Protein AF-A0A9D2GWA4-F1 (afdb_monomer)

Mean predicted aligned error: 17.92 Å

Sequence (236 aa):
MQERINKIRAVSADTADLLQAAYNKLLEKKEHAKLGNMSDVKEYQKEDAAFTKLLRGYEESFGIDKFESISEVYEYLIDCGYKVASRTLYDHKKKGYLTGSNGKYSLAEVEDYASKYLNKETINTDDFDGLSLVDKKNLAEIELKNLRAEREQIAIDEARGRLISRDIVDREFASRIEVIKRLLQEQEESLPVLLAGKSESEIRDIIAGSYKYIMESYSRELFKTQEVQDAAGNGI

Organism: NCBI:txid2838699

Secondary structure (DSSP, 8-state):
-HHHHHHHHTT-HHHHHHHHHHHHHHHHHHHHHHHS-HHHHHHHHHHHHHHHHHHHHHHHHTT--EESSHHHHHHHHHHTTEE--HHHHHHHHHTTSS--BTTBEEHHHHHHHHHHH-EE----TT-TT-S-HHHHHHHHHHHHHHHHHHHHHHHHHHHTT-PPPHHHHHHHHHHHHHHHHHHHHHHHHHHHHHHTT--HHHHHHHHHHHHHHHHHHHHHHHHHHHHHHHHHHS--

pLDDT: mean 79.71, std 13.17, range [34.66, 96.44]

Solvent-accessible surface area (backbone atoms only — not comparable to full-atom values): 13228 Å² total; per-residue (Å²): 95,71,66,59,39,50,58,40,35,76,77,36,54,73,61,22,54,55,50,47,56,52,49,52,53,49,50,56,38,47,55,46,27,73,76,47,55,78,65,39,40,53,50,35,53,55,48,51,53,51,49,53,54,53,53,46,56,49,30,59,75,68,70,62,46,64,30,80,35,69,67,53,49,47,51,51,37,50,59,73,35,35,63,74,53,72,68,56,54,55,52,34,36,76,72,59,64,49,76,50,68,94,57,27,34,46,51,68,55,53,50,56,34,41,72,74,75,42,52,63,62,66,85,54,90,82,50,90,72,70,55,53,75,66,52,51,48,49,49,52,52,49,52,53,49,49,55,48,51,50,52,50,49,52,53,50,36,45,77,67,65,74,56,75,60,63,69,57,52,53,50,52,52,52,53,55,49,52,55,53,51,52,52,51,51,56,43,66,69,45,45,65,69,72,46,59,95,53,53,74,68,56,42,51,52,52,52,53,50,49,53,52,48,49,57,53,50,55,52,53,52,52,53,54,56,47,57,55,48,59,68,64,65,76,76,125

Structure (mmCIF, N/CA/C/O backbone):
data_AF-A0A9D2GWA4-F1
#
_entry.id   AF-A0A9D2GWA4-F1
#
loop_
_atom_site.group_PDB
_atom_site.id
_atom_site.type_symbol
_atom_site.label_atom_id
_atom_site.label_alt_id
_atom_site.label_comp_id
_atom_site.label_asym_id
_atom_site.label_entity_id
_atom_site.label_seq_id
_atom_site.pdbx_PDB_ins_code
_atom_site.Cartn_x
_atom_site.Cartn_y
_atom_site.Cartn_z
_atom_site.occupancy
_atom_site.B_iso_or_equiv
_atom_site.auth_seq_id
_atom_site.auth_comp_id
_atom_site.auth_asym_id
_atom_site.auth_atom_id
_atom_site.pdbx_PDB_model_num
ATOM 1 N N . MET A 1 1 ? 18.123 3.553 -17.357 1.00 72.38 1 MET A N 1
ATOM 2 C CA . MET A 1 1 ? 18.718 4.406 -16.306 1.00 72.38 1 MET A CA 1
ATOM 3 C C . MET A 1 1 ? 19.714 3.618 -15.469 1.00 72.38 1 MET A C 1
ATOM 5 O O . MET A 1 1 ? 20.840 4.060 -15.284 1.00 72.38 1 MET A O 1
ATOM 9 N N . GLN A 1 2 ? 19.325 2.428 -15.002 1.00 76.38 2 GLN A N 1
ATOM 10 C CA . GLN A 1 2 ? 20.168 1.551 -14.184 1.00 76.38 2 GLN A CA 1
ATOM 11 C C . GLN A 1 2 ? 21.526 1.218 -14.825 1.00 76.38 2 GLN A C 1
ATOM 13 O O . GLN A 1 2 ? 22.550 1.213 -14.150 1.00 76.38 2 GLN A O 1
ATOM 18 N N . GLU A 1 3 ? 21.553 0.983 -16.134 1.00 73.94 3 GLU A N 1
ATOM 19 C CA . GLU A 1 3 ? 22.791 0.683 -16.854 1.00 73.94 3 GLU A CA 1
ATOM 20 C C . GLU A 1 3 ? 23.765 1.868 -16.888 1.00 73.94 3 GLU A C 1
ATOM 22 O O . GLU A 1 3 ? 24.970 1.691 -16.730 1.00 73.94 3 GLU A O 1
ATOM 27 N N . ARG A 1 4 ? 23.245 3.095 -16.984 1.00 78.12 4 ARG A N 1
ATOM 28 C CA . ARG A 1 4 ? 24.045 4.326 -16.941 1.00 78.12 4 ARG A CA 1
ATOM 29 C C . ARG A 1 4 ? 24.670 4.540 -15.562 1.00 78.12 4 ARG A C 1
ATOM 31 O O . ARG A 1 4 ? 25.856 4.839 -15.455 1.00 78.12 4 ARG A O 1
ATOM 38 N N . ILE A 1 5 ? 23.905 4.279 -14.499 1.00 82.25 5 ILE A N 1
ATOM 39 C CA . ILE A 1 5 ? 24.420 4.279 -13.121 1.00 82.25 5 ILE A CA 1
ATOM 40 C C . ILE A 1 5 ? 25.514 3.215 -12.960 1.00 82.25 5 ILE A C 1
ATOM 42 O O . ILE A 1 5 ? 26.543 3.488 -12.350 1.00 82.25 5 ILE A O 1
ATOM 46 N N . ASN A 1 6 ? 25.349 2.031 -13.559 1.00 81.12 6 ASN A N 1
ATOM 47 C CA . ASN A 1 6 ? 26.371 0.983 -13.534 1.00 81.12 6 ASN A CA 1
ATOM 48 C C . ASN A 1 6 ? 27.647 1.380 -14.302 1.00 81.12 6 ASN A C 1
ATOM 50 O O . ASN A 1 6 ? 28.746 1.084 -13.834 1.00 81.12 6 ASN A O 1
ATOM 54 N N . LYS A 1 7 ? 27.526 2.085 -15.437 1.00 80.25 7 LYS A N 1
ATOM 55 C CA . LYS A 1 7 ? 28.679 2.650 -16.163 1.00 80.25 7 LYS A CA 1
ATOM 56 C C . LYS A 1 7 ? 29.431 3.669 -15.299 1.00 80.25 7 LYS A C 1
ATOM 58 O O . LYS A 1 7 ? 30.654 3.616 -15.231 1.00 80.25 7 LYS A O 1
ATOM 63 N N . ILE A 1 8 ? 28.715 4.527 -14.568 1.00 82.69 8 ILE A N 1
ATOM 64 C CA . ILE A 1 8 ? 29.330 5.448 -13.598 1.00 82.69 8 ILE A CA 1
ATOM 65 C C . ILE A 1 8 ? 29.956 4.675 -12.434 1.00 82.69 8 ILE A C 1
ATOM 67 O O . ILE A 1 8 ? 31.062 5.009 -12.028 1.00 82.69 8 ILE A O 1
ATOM 71 N N . ARG A 1 9 ? 29.325 3.599 -11.946 1.00 86.56 9 ARG A N 1
ATOM 72 C CA . ARG A 1 9 ? 29.861 2.754 -10.863 1.00 86.56 9 ARG A CA 1
ATOM 73 C C . ARG A 1 9 ? 31.210 2.135 -11.217 1.00 86.56 9 ARG A C 1
ATOM 75 O O . ARG A 1 9 ? 32.046 1.979 -10.333 1.00 86.56 9 ARG A O 1
ATOM 82 N N . ALA A 1 10 ? 31.434 1.818 -12.492 1.00 84.31 10 ALA A N 1
ATOM 83 C CA . ALA A 1 10 ? 32.718 1.318 -12.980 1.00 84.31 10 ALA A CA 1
ATOM 84 C C . ALA A 1 10 ? 33.855 2.357 -12.889 1.00 84.31 10 ALA A C 1
ATOM 86 O O . ALA A 1 10 ? 35.023 1.974 -12.916 1.00 84.31 10 ALA A O 1
ATOM 87 N N . VAL A 1 11 ? 33.525 3.648 -12.766 1.00 85.38 11 VAL A N 1
ATOM 88 C CA . VAL A 1 11 ? 34.486 4.761 -12.668 1.00 85.38 11 VAL A CA 1
ATOM 89 C C . VAL A 1 11 ? 34.524 5.367 -11.257 1.00 85.38 11 VAL A C 1
ATOM 91 O O . VAL A 1 11 ? 35.594 5.708 -10.763 1.00 85.38 11 VAL A O 1
ATOM 94 N N . SER A 1 12 ? 33.373 5.480 -10.589 1.00 88.50 12 SER A N 1
ATOM 95 C CA . SER A 1 12 ? 33.209 6.028 -9.240 1.00 88.50 12 SER A CA 1
ATOM 96 C C . SER A 1 12 ? 32.036 5.355 -8.518 1.00 88.50 12 SER A C 1
ATOM 98 O O . SER A 1 12 ? 30.865 5.615 -8.815 1.00 88.50 12 SER A O 1
ATOM 100 N N . ALA A 1 13 ? 32.350 4.501 -7.539 1.00 87.31 13 ALA A N 1
ATOM 101 C CA . ALA A 1 13 ? 31.348 3.811 -6.726 1.00 87.31 13 ALA A CA 1
ATOM 102 C C . ALA A 1 13 ? 30.516 4.793 -5.884 1.00 87.31 13 ALA A C 1
ATOM 104 O O . ALA A 1 13 ? 29.288 4.738 -5.922 1.00 87.31 13 ALA A O 1
ATOM 105 N N . ASP A 1 14 ? 31.175 5.752 -5.228 1.00 87.81 14 ASP A N 1
ATOM 106 C CA . ASP A 1 14 ? 30.525 6.738 -4.356 1.00 87.81 14 ASP A CA 1
ATOM 107 C C . ASP A 1 14 ? 29.501 7.590 -5.121 1.00 87.81 14 ASP A C 1
ATOM 109 O O . ASP A 1 14 ? 28.393 7.849 -4.649 1.00 87.81 14 ASP A O 1
ATOM 113 N N . THR A 1 15 ? 29.842 8.005 -6.346 1.00 87.88 15 THR A N 1
ATOM 114 C CA . THR A 1 15 ? 28.923 8.774 -7.194 1.00 87.88 15 THR A CA 1
ATOM 115 C C . THR A 1 15 ? 27.753 7.919 -7.670 1.00 87.88 15 THR A C 1
ATOM 117 O O . THR A 1 15 ? 26.615 8.387 -7.688 1.00 87.88 15 THR A O 1
ATOM 120 N N . ALA A 1 16 ? 28.003 6.662 -8.030 1.00 85.50 16 ALA A N 1
ATOM 121 C CA . ALA A 1 16 ? 26.947 5.758 -8.460 1.00 85.50 16 ALA A CA 1
ATOM 122 C C . ALA A 1 16 ? 25.955 5.430 -7.341 1.00 85.50 16 ALA A C 1
ATOM 124 O O . ALA A 1 16 ? 24.761 5.332 -7.610 1.00 85.50 16 ALA A O 1
ATOM 125 N N . ASP A 1 17 ? 26.409 5.317 -6.095 1.00 88.44 17 ASP A N 1
ATOM 126 C CA . ASP A 1 17 ? 25.527 5.051 -4.957 1.00 88.44 17 ASP A CA 1
ATOM 127 C C . ASP A 1 17 ? 24.610 6.246 -4.653 1.00 88.44 17 ASP A C 1
ATOM 129 O O . ASP A 1 17 ? 23.414 6.064 -4.402 1.00 88.44 17 ASP A O 1
ATOM 133 N N . LEU A 1 18 ? 25.118 7.477 -4.791 1.00 88.75 18 LEU A N 1
ATOM 134 C CA . LEU A 1 18 ? 24.297 8.693 -4.721 1.00 88.75 18 LEU A CA 1
ATOM 135 C C . LEU A 1 18 ? 23.249 8.744 -5.844 1.00 88.75 18 LEU A C 1
ATOM 137 O O . LEU A 1 18 ? 22.082 9.061 -5.595 1.00 88.75 18 LEU A O 1
ATOM 141 N N . LEU A 1 19 ? 23.642 8.397 -7.072 1.00 88.50 19 LEU A N 1
ATOM 142 C CA . LEU A 1 19 ? 22.728 8.332 -8.214 1.00 88.50 19 LEU A CA 1
ATOM 143 C C . LEU A 1 19 ? 21.688 7.224 -8.056 1.00 88.50 19 LEU A C 1
ATOM 145 O O . LEU A 1 19 ? 20.529 7.431 -8.408 1.00 88.50 19 LEU A O 1
ATOM 149 N N . GLN A 1 20 ? 22.067 6.081 -7.485 1.00 88.94 20 GLN A N 1
ATOM 150 C CA . GLN A 1 20 ? 21.151 4.982 -7.205 1.00 88.94 20 GLN A CA 1
ATOM 151 C C . GLN A 1 20 ? 20.089 5.392 -6.183 1.00 88.94 20 GLN A C 1
ATOM 153 O O . GLN A 1 20 ? 18.907 5.123 -6.386 1.00 88.94 20 GLN A O 1
ATOM 158 N N . ALA A 1 21 ? 20.486 6.079 -5.109 1.00 88.25 21 ALA A N 1
ATOM 159 C CA . ALA A 1 21 ? 19.549 6.581 -4.109 1.00 88.25 21 ALA A CA 1
ATOM 160 C C . ALA A 1 21 ? 18.564 7.602 -4.707 1.00 88.25 21 ALA A C 1
ATOM 162 O O . ALA A 1 21 ? 17.363 7.546 -4.435 1.00 88.25 21 ALA A O 1
ATOM 163 N N . ALA A 1 22 ? 19.054 8.508 -5.559 1.00 87.69 22 ALA A N 1
ATOM 164 C CA . ALA A 1 22 ? 18.213 9.470 -6.267 1.00 87.69 22 ALA A CA 1
ATOM 165 C C . ALA A 1 22 ? 17.274 8.793 -7.285 1.00 87.69 22 ALA A C 1
ATOM 167 O O . ALA A 1 22 ? 16.104 9.162 -7.373 1.00 87.69 22 ALA A O 1
ATOM 168 N N . TYR A 1 23 ? 17.743 7.763 -7.992 1.00 88.75 23 TYR A N 1
ATOM 169 C CA . TYR A 1 23 ? 16.928 6.982 -8.922 1.00 88.75 23 TYR A CA 1
ATOM 170 C C . TYR A 1 23 ? 15.821 6.192 -8.213 1.00 88.75 23 TYR A C 1
ATOM 172 O O . TYR A 1 23 ? 14.685 6.170 -8.680 1.00 88.75 23 TYR A O 1
ATOM 180 N N . ASN A 1 24 ? 16.108 5.600 -7.051 1.00 88.50 24 ASN A N 1
ATOM 181 C CA . ASN A 1 24 ? 15.097 4.894 -6.262 1.00 88.50 24 ASN A CA 1
ATOM 182 C C . ASN A 1 24 ? 13.979 5.847 -5.798 1.00 88.50 24 ASN A C 1
ATOM 184 O O . ASN A 1 24 ? 12.803 5.524 -5.944 1.00 88.50 24 ASN A O 1
ATOM 188 N N . LYS A 1 25 ? 14.329 7.060 -5.342 1.00 87.94 25 LYS A N 1
ATOM 189 C CA . LYS A 1 25 ? 13.344 8.114 -5.027 1.00 87.94 25 LYS A CA 1
ATOM 190 C C . LYS A 1 25 ? 12.500 8.518 -6.234 1.00 87.94 25 LYS A C 1
ATOM 192 O O . LYS A 1 25 ? 11.303 8.764 -6.104 1.00 87.94 25 LYS A O 1
ATOM 197 N N . LEU A 1 26 ? 13.118 8.590 -7.410 1.00 86.38 26 LEU A N 1
ATOM 198 C CA . LEU A 1 26 ? 12.408 8.882 -8.649 1.00 86.38 26 LEU A CA 1
ATOM 199 C C . LEU A 1 26 ? 11.387 7.781 -8.987 1.00 86.38 26 LEU A C 1
ATOM 201 O O . LEU A 1 26 ? 10.274 8.086 -9.411 1.00 86.38 26 LEU A O 1
ATOM 205 N N . LEU A 1 27 ? 11.744 6.509 -8.778 1.00 82.75 27 LEU A N 1
ATOM 206 C CA . LEU A 1 27 ? 10.838 5.376 -8.982 1.00 82.75 27 LEU A CA 1
ATOM 207 C C . LEU A 1 27 ? 9.642 5.420 -8.028 1.00 82.75 27 LEU A C 1
ATOM 209 O O . LEU A 1 27 ? 8.516 5.243 -8.480 1.00 82.75 27 LEU A O 1
ATOM 213 N N . GLU A 1 28 ? 9.858 5.724 -6.747 1.00 83.75 28 GLU A N 1
ATOM 214 C CA . GLU A 1 28 ? 8.765 5.909 -5.781 1.00 83.75 28 GLU A CA 1
ATOM 215 C C . GLU A 1 28 ? 7.788 6.992 -6.256 1.00 83.75 28 GLU A C 1
ATOM 217 O O . GLU A 1 28 ? 6.576 6.782 -6.298 1.00 83.75 28 GLU A O 1
ATOM 222 N N . LYS A 1 29 ? 8.309 8.134 -6.715 1.00 82.75 29 LYS A N 1
ATOM 223 C CA . LYS A 1 29 ? 7.479 9.215 -7.258 1.00 82.75 29 LYS A CA 1
ATOM 224 C C . LYS A 1 29 ? 6.791 8.863 -8.568 1.00 82.75 29 LYS A C 1
ATOM 226 O O . LYS A 1 29 ? 5.675 9.318 -8.795 1.00 82.75 29 LYS A O 1
ATOM 231 N N . LYS A 1 30 ? 7.407 8.030 -9.409 1.00 80.56 30 LYS A N 1
ATOM 232 C CA . LYS A 1 30 ? 6.763 7.486 -10.610 1.00 80.56 30 LYS A CA 1
ATOM 233 C C . LYS A 1 30 ? 5.553 6.628 -10.244 1.00 80.56 30 LYS A C 1
ATOM 235 O O . LYS A 1 30 ? 4.517 6.746 -10.889 1.00 80.56 30 LYS A O 1
ATOM 240 N N . GLU A 1 31 ? 5.669 5.788 -9.217 1.00 77.50 31 GLU A N 1
ATOM 241 C CA . GLU A 1 31 ? 4.548 4.978 -8.726 1.00 77.50 31 GLU A CA 1
ATOM 242 C C . GLU A 1 31 ? 3.443 5.852 -8.120 1.00 77.50 31 GLU A C 1
ATOM 244 O O . GLU A 1 31 ? 2.267 5.654 -8.426 1.00 77.50 31 GLU A O 1
ATOM 249 N N . HIS A 1 32 ? 3.803 6.893 -7.365 1.00 74.38 32 HIS A N 1
ATOM 250 C CA . HIS A 1 32 ? 2.830 7.880 -6.893 1.00 74.38 32 HIS A CA 1
ATOM 251 C C . HIS A 1 32 ? 2.143 8.622 -8.042 1.00 74.38 32 HIS A C 1
ATOM 253 O O . HIS A 1 32 ? 0.929 8.772 -8.015 1.00 74.38 32 HIS A O 1
ATOM 259 N N . ALA A 1 33 ? 2.872 9.021 -9.083 1.00 74.81 33 ALA A N 1
ATOM 260 C CA . ALA A 1 33 ? 2.304 9.697 -10.247 1.00 74.81 33 ALA A CA 1
ATOM 261 C C . ALA A 1 33 ? 1.344 8.811 -11.062 1.00 74.81 33 ALA A C 1
ATOM 263 O O . ALA A 1 33 ? 0.431 9.338 -11.690 1.00 74.81 33 ALA A O 1
ATOM 264 N N . LYS A 1 34 ? 1.513 7.480 -11.048 1.00 71.06 34 LYS A N 1
ATOM 265 C CA . LYS A 1 34 ? 0.578 6.539 -11.699 1.00 71.06 34 LYS A CA 1
ATOM 266 C C . LYS A 1 34 ? -0.769 6.441 -10.984 1.00 71.06 34 LYS A C 1
ATOM 268 O O . LYS A 1 34 ? -1.781 6.197 -11.632 1.00 71.06 34 LYS A O 1
ATOM 273 N N . LEU A 1 35 ? -0.766 6.573 -9.659 1.00 69.81 35 LEU A N 1
ATOM 274 C CA . LEU A 1 35 ? -1.957 6.473 -8.806 1.00 69.81 35 LEU A CA 1
ATOM 275 C C . LEU A 1 35 ? -2.533 7.849 -8.431 1.00 69.81 35 LEU A C 1
ATOM 277 O O . LEU A 1 35 ? -3.642 7.941 -7.907 1.00 69.81 35 LEU A O 1
ATOM 281 N N . GLY A 1 36 ? -1.745 8.898 -8.648 1.00 62.84 36 GLY A N 1
ATOM 282 C CA . GLY A 1 36 ? -1.978 10.256 -8.189 1.00 62.84 36 GLY A CA 1
ATOM 283 C C . GLY A 1 36 ? -2.718 11.132 -9.190 1.00 62.84 36 GLY A C 1
ATOM 284 O O . GLY A 1 36 ? -3.173 10.707 -10.252 1.00 62.84 36 GLY A O 1
ATOM 285 N N . ASN A 1 37 ? -2.858 12.401 -8.823 1.00 67.31 37 ASN A N 1
ATOM 286 C CA . ASN A 1 37 ? -3.534 13.399 -9.640 1.00 67.31 37 ASN A CA 1
ATOM 287 C C . ASN A 1 37 ? -2.545 14.112 -10.587 1.00 67.31 37 ASN A C 1
ATOM 289 O O . ASN A 1 37 ? -1.334 13.895 -10.571 1.00 67.31 37 ASN A O 1
ATOM 293 N N . MET A 1 38 ? -3.057 15.017 -11.423 1.00 57.66 38 MET A N 1
ATOM 294 C CA . MET A 1 38 ? -2.256 15.735 -12.425 1.00 57.66 38 MET A CA 1
ATOM 295 C C . MET A 1 38 ? -1.087 16.556 -11.833 1.00 57.66 38 MET A C 1
ATOM 297 O O . MET A 1 38 ? -0.145 16.881 -12.557 1.00 57.66 38 MET A O 1
AT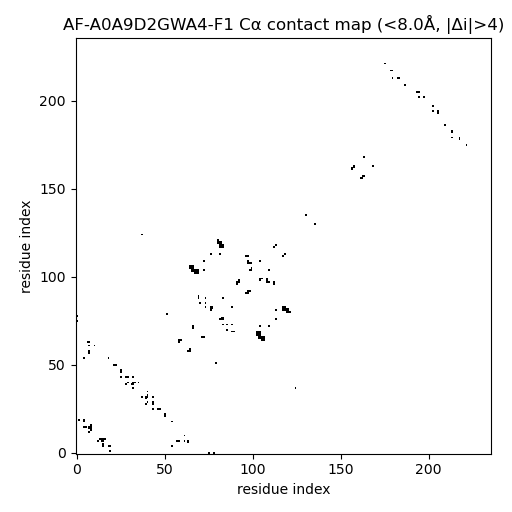OM 301 N N . SER A 1 39 ? -1.126 16.906 -10.541 1.00 71.75 39 SER A N 1
ATOM 302 C CA . SER A 1 39 ? -0.011 17.573 -9.858 1.00 71.75 39 SER A CA 1
ATOM 303 C C . SER A 1 39 ? 1.170 16.622 -9.659 1.00 71.75 39 SER A C 1
ATOM 305 O O . SER A 1 39 ? 2.305 17.000 -9.946 1.00 71.75 39 SER A O 1
ATOM 307 N N . ASP A 1 40 ? 0.894 15.379 -9.263 1.00 74.75 40 ASP A N 1
ATOM 308 C CA . ASP A 1 40 ? 1.905 14.351 -8.988 1.00 74.75 40 ASP A CA 1
ATOM 309 C C . ASP A 1 40 ? 2.666 13.965 -10.268 1.00 74.75 40 ASP A C 1
ATOM 311 O O . ASP A 1 40 ? 3.887 13.807 -10.266 1.00 74.75 40 ASP A O 1
ATOM 315 N N . VAL A 1 41 ? 1.962 13.926 -11.406 1.00 71.50 41 VAL A N 1
ATOM 316 C CA . VAL A 1 41 ? 2.565 13.694 -12.731 1.00 71.50 41 VAL A CA 1
ATOM 317 C C . VAL A 1 41 ? 3.530 14.816 -13.119 1.00 71.50 41 VAL A C 1
ATOM 319 O O . VAL A 1 41 ? 4.641 14.547 -13.581 1.00 71.50 41 VAL A O 1
ATOM 322 N N . LYS A 1 42 ? 3.137 16.081 -12.926 1.00 72.94 42 LYS A N 1
ATOM 323 C CA . LYS A 1 42 ? 3.997 17.236 -13.240 1.00 72.94 42 LYS A CA 1
ATOM 324 C C . LYS A 1 42 ? 5.223 17.291 -12.335 1.00 72.94 42 LYS A C 1
ATOM 326 O O . LYS A 1 42 ? 6.304 17.664 -12.794 1.00 72.94 42 LYS A O 1
ATOM 331 N N . GLU A 1 43 ? 5.064 16.925 -11.067 1.00 79.12 43 GLU A N 1
ATOM 332 C CA . GLU A 1 43 ? 6.173 16.846 -10.122 1.00 79.12 43 GLU A CA 1
ATOM 333 C C . GLU A 1 43 ? 7.166 15.749 -10.523 1.00 79.12 43 GLU A C 1
ATOM 335 O O . GLU A 1 43 ? 8.360 16.031 -10.640 1.00 79.12 43 GLU A O 1
ATOM 340 N N . TYR A 1 44 ? 6.676 14.548 -10.850 1.00 81.50 44 TYR A N 1
ATOM 341 C CA . TYR A 1 44 ? 7.509 13.460 -11.365 1.00 81.50 44 TYR A CA 1
ATOM 342 C C . TYR A 1 44 ? 8.280 13.871 -12.628 1.00 81.50 44 TYR A C 1
ATOM 344 O O . TYR A 1 44 ? 9.496 13.710 -12.679 1.00 81.50 44 TYR A O 1
ATOM 352 N N . GLN A 1 45 ? 7.615 14.469 -13.622 1.00 76.38 45 GLN A N 1
ATOM 353 C CA . GLN A 1 45 ? 8.271 14.914 -14.860 1.00 76.38 45 GLN A CA 1
ATOM 354 C C . GLN A 1 45 ? 9.382 15.942 -14.608 1.00 76.38 45 GLN A C 1
ATOM 356 O O . GLN A 1 45 ? 10.436 15.905 -15.248 1.00 76.38 45 GLN A O 1
ATOM 361 N N . LYS A 1 46 ? 9.157 16.875 -13.675 1.00 79.50 46 LYS A N 1
ATOM 362 C CA . LYS A 1 46 ? 10.152 17.885 -13.304 1.00 79.50 46 LYS A CA 1
ATOM 363 C C . LYS A 1 46 ? 11.382 17.243 -12.667 1.00 79.50 46 LYS A C 1
ATOM 365 O O . LYS A 1 46 ? 12.507 17.648 -12.961 1.00 79.50 46 LYS A O 1
ATOM 370 N N . GLU A 1 47 ? 11.172 16.261 -11.800 1.00 82.38 47 GLU A N 1
ATOM 371 C CA . GLU A 1 47 ? 12.262 15.553 -11.134 1.00 82.38 47 GLU A CA 1
ATOM 372 C C . GLU A 1 47 ? 12.992 14.576 -12.049 1.00 82.38 47 GLU A C 1
ATOM 374 O O . GLU A 1 47 ? 14.214 14.492 -11.969 1.00 82.38 47 GLU A O 1
ATOM 379 N N . ASP A 1 48 ? 12.294 13.929 -12.978 1.00 81.81 48 ASP A N 1
ATOM 380 C CA . ASP A 1 48 ? 12.894 13.077 -14.008 1.00 81.81 48 ASP A CA 1
ATOM 381 C C . ASP A 1 48 ? 13.828 13.881 -14.918 1.00 81.81 48 ASP A C 1
ATOM 383 O O . ASP A 1 48 ? 14.981 13.502 -15.150 1.00 81.81 48 ASP A O 1
ATOM 387 N N . ALA A 1 49 ? 13.390 15.073 -15.333 1.00 74.62 49 ALA A N 1
ATOM 388 C CA . ALA A 1 49 ? 14.229 16.000 -16.081 1.00 74.62 49 ALA A CA 1
ATOM 389 C C . ALA A 1 49 ? 15.451 16.468 -15.267 1.00 74.62 49 ALA A C 1
ATOM 391 O O . ALA A 1 49 ? 16.561 16.554 -15.802 1.00 74.62 49 ALA A O 1
ATOM 392 N N . ALA A 1 50 ? 15.270 16.759 -13.974 1.00 79.44 50 ALA A N 1
ATOM 393 C CA . ALA A 1 50 ? 16.357 17.182 -13.093 1.00 79.44 50 ALA A CA 1
ATOM 394 C C . ALA A 1 50 ? 17.380 16.060 -12.855 1.00 79.44 50 ALA A C 1
ATOM 396 O O . ALA A 1 50 ? 18.585 16.303 -12.946 1.00 79.44 50 ALA A O 1
ATOM 397 N N . PHE A 1 51 ? 16.912 14.835 -12.611 1.00 84.94 51 PHE A N 1
ATOM 398 C CA . PHE A 1 51 ? 17.755 13.660 -12.422 1.00 84.94 51 PHE A CA 1
ATOM 399 C C . PHE A 1 51 ? 18.521 13.316 -13.701 1.00 84.94 51 PHE A C 1
ATOM 401 O O . PHE A 1 51 ? 19.733 13.124 -13.655 1.00 84.94 51 PHE A O 1
ATOM 408 N N . THR A 1 52 ? 17.855 13.354 -14.857 1.00 79.81 52 THR A N 1
ATOM 409 C CA . THR A 1 52 ? 18.499 13.152 -16.163 1.00 79.81 52 THR A CA 1
ATOM 410 C C . THR A 1 52 ? 19.614 14.172 -16.405 1.00 79.81 52 THR A C 1
ATOM 412 O O . THR A 1 52 ? 20.704 13.807 -16.842 1.00 79.81 52 THR A O 1
ATOM 415 N N . LYS A 1 53 ? 19.383 15.450 -16.069 1.00 80.06 53 LYS A N 1
ATOM 416 C CA . LYS A 1 53 ? 20.399 16.507 -16.187 1.00 80.06 53 LYS A CA 1
ATOM 417 C C . LYS A 1 53 ? 21.585 16.287 -15.243 1.00 80.06 53 LYS A C 1
ATOM 419 O O . LYS A 1 53 ? 22.724 16.546 -15.625 1.00 80.06 53 LYS A O 1
ATOM 424 N N . LEU A 1 54 ? 21.320 15.844 -14.017 1.00 83.88 54 LEU A N 1
ATOM 425 C CA . LEU A 1 54 ? 22.351 15.564 -13.021 1.00 83.88 54 LEU A CA 1
ATOM 426 C C . LEU A 1 54 ? 23.211 14.364 -13.436 1.00 83.88 54 LEU A C 1
ATOM 428 O O . LEU A 1 54 ? 24.435 14.450 -13.409 1.00 83.88 54 LEU A O 1
ATOM 432 N N . LEU A 1 55 ? 22.576 13.285 -13.889 1.00 82.44 55 LEU A N 1
ATOM 433 C CA . LEU A 1 55 ? 23.259 12.089 -14.368 1.00 82.44 55 LEU A CA 1
ATOM 434 C C . LEU A 1 55 ? 24.133 12.401 -15.595 1.00 82.44 55 LEU A C 1
ATOM 436 O O . LEU A 1 55 ? 25.285 11.976 -15.642 1.00 82.44 55 LEU A O 1
ATOM 440 N N . ARG A 1 56 ? 23.644 13.255 -16.504 1.00 77.00 56 ARG A N 1
ATOM 441 C CA . ARG A 1 56 ? 24.421 13.768 -17.642 1.00 77.00 56 ARG A CA 1
ATOM 442 C C . ARG A 1 56 ? 25.691 14.503 -17.209 1.00 77.00 56 ARG A C 1
ATOM 444 O O . ARG A 1 56 ? 26.751 14.259 -17.769 1.00 77.00 56 ARG A O 1
ATOM 451 N N . GLY A 1 57 ? 25.604 15.378 -16.204 1.00 79.62 57 GLY A N 1
ATOM 452 C CA . GLY A 1 57 ? 26.776 16.109 -15.709 1.00 79.62 57 GLY A CA 1
ATOM 453 C C . GLY A 1 57 ? 27.887 15.176 -15.215 1.00 79.62 57 GLY A C 1
ATOM 454 O O . GLY A 1 57 ? 29.067 15.452 -15.423 1.00 79.62 57 GLY A O 1
ATOM 455 N N . TYR A 1 58 ? 27.514 14.040 -14.621 1.00 82.25 58 TYR A N 1
ATOM 456 C CA . TYR A 1 58 ? 28.477 13.020 -14.221 1.00 82.25 58 TYR A CA 1
ATOM 457 C C . TYR A 1 58 ? 29.036 12.242 -15.413 1.00 82.25 58 TYR A C 1
ATOM 459 O O . TYR A 1 58 ? 30.251 12.083 -15.498 1.00 82.25 58 TYR A O 1
ATOM 467 N N . GLU A 1 59 ? 28.197 11.809 -16.355 1.00 78.75 59 GLU A N 1
ATOM 468 C CA . GLU A 1 59 ? 28.653 11.122 -17.573 1.00 78.75 59 GLU A CA 1
ATOM 469 C C . GLU A 1 59 ? 29.647 11.972 -18.377 1.00 78.75 59 GLU A C 1
ATOM 471 O O . GLU A 1 59 ? 30.693 11.464 -18.777 1.00 78.75 59 GLU A O 1
ATOM 476 N N . GLU A 1 60 ? 29.375 13.271 -18.533 1.00 78.19 60 GLU A N 1
ATOM 477 C CA . GLU A 1 60 ? 30.290 14.235 -19.157 1.00 78.19 60 GLU A CA 1
ATOM 478 C C . GLU A 1 60 ? 31.608 14.344 -18.373 1.00 78.19 60 GLU A C 1
ATOM 480 O O . GLU A 1 60 ? 32.687 14.276 -18.960 1.00 78.19 60 GLU A O 1
ATOM 485 N N . SER A 1 61 ? 31.542 14.453 -17.039 1.00 80.44 61 SER A N 1
ATOM 486 C CA . SER A 1 61 ? 32.740 14.572 -16.192 1.00 80.44 61 SER A CA 1
ATOM 487 C C . SER A 1 61 ? 33.639 13.330 -16.216 1.00 80.44 61 SER A C 1
ATOM 489 O O . SER A 1 61 ? 34.854 13.447 -16.060 1.00 80.44 61 SER A O 1
ATOM 491 N N . PHE A 1 62 ? 33.051 12.151 -16.440 1.00 79.62 62 PHE A N 1
ATOM 492 C CA . PHE A 1 62 ? 33.754 10.870 -16.489 1.00 79.62 62 PHE A CA 1
ATOM 493 C C . PHE A 1 62 ? 34.072 10.401 -17.920 1.00 79.62 62 PHE A C 1
ATOM 495 O O . PHE A 1 62 ? 34.661 9.334 -18.084 1.00 79.62 62 PHE A O 1
ATOM 502 N N . GLY A 1 63 ? 33.708 11.169 -18.955 1.00 71.25 63 GLY A N 1
ATOM 503 C CA . GLY A 1 63 ? 33.943 10.801 -20.358 1.00 71.25 63 GLY A CA 1
ATOM 504 C C . GLY A 1 63 ? 33.156 9.566 -20.815 1.00 71.25 63 GLY A C 1
ATOM 505 O O . GLY A 1 63 ? 33.616 8.821 -21.679 1.00 71.25 63 GLY A O 1
ATOM 506 N N . ILE A 1 64 ? 31.984 9.334 -20.218 1.00 71.25 64 ILE A N 1
ATOM 507 C CA . ILE A 1 64 ? 31.046 8.244 -20.538 1.00 71.25 64 ILE A CA 1
ATOM 508 C C . ILE A 1 64 ? 29.976 8.773 -21.517 1.00 71.25 64 ILE A C 1
ATOM 510 O O . ILE A 1 64 ? 28.792 8.476 -21.409 1.00 71.25 64 ILE A O 1
ATOM 514 N N . ASP A 1 65 ? 30.383 9.613 -22.467 1.00 70.38 65 ASP A N 1
ATOM 515 C CA . ASP A 1 65 ? 29.511 10.327 -23.409 1.00 70.38 65 ASP A CA 1
ATOM 516 C C . ASP A 1 65 ? 29.374 9.608 -24.764 1.00 70.38 65 ASP A C 1
ATOM 518 O O . ASP A 1 65 ? 28.921 10.194 -25.752 1.00 70.38 65 ASP A O 1
ATOM 522 N N . LYS A 1 66 ? 29.789 8.337 -24.830 1.00 81.38 66 LYS A N 1
ATOM 523 C CA . LYS A 1 66 ? 29.814 7.537 -26.057 1.00 81.38 66 LYS A CA 1
ATOM 524 C C . LYS A 1 66 ? 29.051 6.233 -25.897 1.00 81.38 66 LYS A C 1
ATOM 526 O O . LYS A 1 66 ? 29.202 5.514 -24.912 1.00 81.38 66 LYS A O 1
ATOM 531 N N . PHE A 1 67 ? 28.286 5.916 -26.929 1.00 84.75 67 PHE A N 1
ATOM 532 C CA . PHE A 1 67 ? 27.592 4.654 -27.114 1.00 84.75 67 PHE A CA 1
ATOM 533 C C . PHE A 1 67 ? 28.390 3.784 -28.078 1.00 84.75 67 PHE A C 1
ATOM 535 O O . PHE A 1 67 ? 28.746 4.232 -29.171 1.00 84.75 67 PHE A O 1
ATOM 542 N N . GLU A 1 68 ? 28.650 2.536 -27.699 1.00 84.12 68 GLU A N 1
ATOM 543 C CA . GLU A 1 68 ? 29.440 1.599 -28.514 1.00 84.12 68 GLU A CA 1
ATOM 544 C C . GLU A 1 68 ? 28.588 0.873 -29.567 1.00 84.12 68 GLU A C 1
ATOM 546 O O . GLU A 1 68 ? 29.114 0.242 -30.486 1.00 84.12 68 GLU A O 1
ATOM 551 N N . SER A 1 69 ? 27.258 0.959 -29.462 1.00 87.06 69 SER A N 1
ATOM 552 C CA . SER A 1 69 ? 26.341 0.290 -30.381 1.00 87.06 69 SER A CA 1
ATOM 553 C C . SER A 1 69 ? 25.011 1.027 -30.546 1.00 87.06 69 SER A C 1
ATOM 555 O O . SER A 1 69 ? 24.625 1.861 -29.734 1.00 87.06 69 SER A O 1
ATOM 557 N N . ILE A 1 70 ? 24.269 0.679 -31.605 1.00 86.25 70 ILE A N 1
ATOM 558 C CA . ILE A 1 70 ? 22.888 1.157 -31.820 1.00 86.25 70 ILE A CA 1
ATOM 559 C C . ILE A 1 70 ? 21.958 0.668 -30.710 1.00 86.25 70 ILE A C 1
ATOM 561 O O . ILE A 1 70 ? 20.996 1.354 -30.386 1.00 86.25 70 ILE A O 1
ATOM 565 N N . SER A 1 71 ? 22.227 -0.512 -30.149 1.00 86.00 71 SER A N 1
ATOM 566 C CA . SER A 1 71 ? 21.437 -1.064 -29.050 1.00 86.00 71 SER A CA 1
ATOM 567 C C . SER A 1 71 ? 21.542 -0.183 -27.808 1.00 86.00 71 SER A C 1
ATOM 569 O O . SER A 1 71 ? 20.518 0.163 -27.235 1.00 86.00 71 SER A O 1
ATOM 571 N N . GLU A 1 72 ? 22.747 0.292 -27.482 1.00 83.00 72 GLU A N 1
ATOM 572 C CA . GLU A 1 72 ? 22.941 1.239 -26.375 1.00 83.00 72 GLU A CA 1
ATOM 573 C C . GLU A 1 72 ? 22.260 2.587 -26.647 1.00 83.00 72 GLU A C 1
ATOM 575 O O . GLU A 1 72 ? 21.687 3.195 -25.746 1.00 83.00 72 GLU A O 1
ATOM 580 N N . VAL A 1 73 ? 22.273 3.049 -27.904 1.00 86.19 73 VAL A N 1
ATOM 581 C CA . VAL A 1 73 ? 21.521 4.248 -28.307 1.00 86.19 73 VAL A CA 1
ATOM 582 C C . VAL A 1 73 ? 20.018 4.033 -28.127 1.00 86.19 73 VAL A C 1
ATOM 584 O O . VAL A 1 73 ? 19.320 4.924 -27.653 1.00 86.19 73 VAL A O 1
ATOM 587 N N . TYR A 1 74 ? 19.503 2.860 -28.496 1.00 87.94 74 TYR A N 1
ATOM 588 C CA . TYR A 1 74 ? 18.097 2.516 -28.316 1.00 87.94 74 TYR A CA 1
ATOM 589 C C . TYR A 1 74 ? 17.702 2.544 -26.838 1.00 87.94 74 TYR A C 1
ATOM 591 O O . TYR A 1 74 ? 16.720 3.194 -26.490 1.00 87.94 74 TYR A O 1
ATOM 599 N N . GLU A 1 75 ? 18.483 1.899 -25.976 1.00 81.69 75 GLU A N 1
ATOM 600 C CA . GLU A 1 75 ? 18.240 1.873 -24.532 1.00 81.69 75 GLU A CA 1
ATOM 601 C C . GLU A 1 75 ? 18.276 3.278 -23.933 1.00 81.69 75 GLU A C 1
ATOM 603 O O . GLU A 1 75 ? 17.351 3.653 -23.214 1.00 81.69 75 GLU A O 1
ATOM 608 N N . TYR A 1 76 ? 19.260 4.098 -24.318 1.00 82.62 76 TYR A N 1
ATOM 609 C CA . TYR A 1 76 ? 19.322 5.502 -23.916 1.00 82.62 76 TYR A CA 1
ATOM 610 C C . TYR A 1 76 ? 18.069 6.287 -24.332 1.00 82.62 76 TYR A C 1
ATOM 612 O O . TYR A 1 76 ? 17.509 7.033 -23.531 1.00 82.62 76 TYR A O 1
ATOM 620 N N . LEU A 1 77 ? 17.600 6.117 -25.571 1.00 85.12 77 LEU A N 1
ATOM 621 C CA . LEU A 1 77 ? 16.429 6.837 -26.069 1.00 85.12 77 LEU A CA 1
ATOM 622 C C . LEU A 1 77 ? 15.157 6.431 -25.321 1.00 85.12 77 LEU A C 1
ATOM 624 O O . LEU A 1 77 ? 14.395 7.310 -24.924 1.00 85.12 77 LEU A O 1
ATOM 628 N N . ILE A 1 78 ? 14.953 5.134 -25.078 1.00 81.94 78 ILE A N 1
ATOM 629 C CA . ILE A 1 78 ? 13.823 4.639 -24.279 1.00 81.94 78 ILE A CA 1
ATOM 630 C C . ILE A 1 78 ? 13.909 5.152 -22.837 1.00 81.94 78 ILE A C 1
ATOM 632 O O . ILE A 1 78 ? 12.916 5.634 -22.298 1.00 81.94 78 ILE A O 1
ATOM 636 N N . ASP A 1 79 ? 15.096 5.113 -22.230 1.00 72.50 79 ASP A N 1
ATOM 637 C CA . ASP A 1 79 ? 15.339 5.614 -20.875 1.00 72.50 79 ASP A CA 1
ATOM 638 C C . ASP A 1 79 ? 15.044 7.108 -20.733 1.00 72.50 79 ASP A C 1
ATOM 640 O O . ASP A 1 79 ? 14.535 7.551 -19.707 1.00 72.50 79 ASP A O 1
ATOM 644 N N . CYS A 1 80 ? 15.361 7.889 -21.764 1.00 70.69 80 CYS A N 1
ATOM 645 C CA . CYS A 1 80 ? 15.046 9.309 -21.832 1.00 70.69 80 CYS A CA 1
ATOM 646 C C . CYS A 1 80 ? 13.587 9.583 -22.229 1.00 70.69 80 CYS A C 1
ATOM 648 O O . CYS A 1 80 ? 13.216 10.747 -22.400 1.00 70.69 80 CYS A O 1
ATOM 650 N N . GLY A 1 81 ? 12.768 8.539 -22.373 1.00 73.94 81 GLY A N 1
ATOM 651 C CA . GLY A 1 81 ? 11.353 8.632 -22.696 1.00 73.94 81 GLY A CA 1
ATOM 652 C C . GLY A 1 81 ? 11.096 9.020 -24.146 1.00 73.94 81 GLY A C 1
ATOM 653 O O . GLY A 1 81 ? 10.136 9.723 -24.409 1.00 73.94 81 GLY A O 1
ATOM 654 N N . TYR A 1 82 ? 11.946 8.652 -25.102 1.00 83.19 82 TYR A N 1
ATOM 655 C CA . TYR A 1 82 ? 11.662 8.830 -26.528 1.00 83.19 82 TYR A CA 1
ATOM 656 C C . TYR A 1 82 ? 10.926 7.621 -27.099 1.00 83.19 82 TYR A C 1
ATOM 658 O O . TYR A 1 82 ? 11.316 6.474 -26.894 1.00 83.19 82 TYR A O 1
ATOM 666 N N . LYS A 1 83 ? 9.894 7.879 -27.905 1.00 84.06 83 LYS A N 1
ATOM 667 C CA . LYS A 1 83 ? 9.128 6.834 -28.580 1.00 84.06 83 LYS A CA 1
ATOM 668 C C . LYS A 1 83 ? 9.819 6.421 -29.875 1.00 84.06 83 LYS A C 1
ATOM 670 O O . LYS A 1 8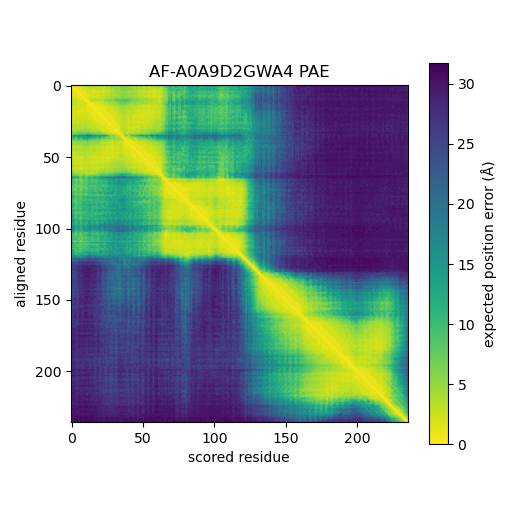3 ? 9.688 7.077 -30.910 1.00 84.06 83 LYS A O 1
ATOM 675 N N . VAL A 1 84 ? 10.531 5.301 -29.836 1.00 87.31 84 VAL A N 1
ATOM 676 C CA . VAL A 1 84 ? 11.200 4.721 -31.005 1.00 87.31 84 VAL A CA 1
ATOM 677 C C . VAL A 1 84 ? 11.203 3.200 -30.901 1.00 87.31 84 VAL A C 1
ATOM 679 O O . VAL A 1 84 ? 11.425 2.656 -29.831 1.00 87.31 84 VAL A O 1
ATOM 682 N N . ALA A 1 85 ? 10.945 2.490 -32.000 1.00 88.38 85 ALA A N 1
ATOM 683 C CA . ALA A 1 85 ? 11.122 1.038 -32.050 1.00 88.38 85 ALA A CA 1
ATOM 684 C C . ALA A 1 85 ? 12.543 0.700 -32.518 1.00 88.38 85 ALA A C 1
ATOM 686 O O . ALA A 1 85 ? 13.086 1.394 -33.379 1.00 88.38 85 ALA A O 1
ATOM 687 N N . SER A 1 86 ? 13.119 -0.404 -32.028 1.00 86.38 86 SER A N 1
ATOM 688 C CA . SER A 1 86 ? 14.480 -0.828 -32.399 1.00 86.38 86 SER A CA 1
ATOM 689 C C . SER A 1 86 ? 14.667 -0.886 -33.923 1.00 86.38 86 SER A C 1
ATOM 691 O O . SER A 1 86 ? 15.567 -0.250 -34.468 1.00 86.38 86 SER A O 1
ATOM 693 N N . ARG A 1 87 ? 13.732 -1.518 -34.650 1.00 88.31 87 ARG A N 1
ATOM 694 C CA . ARG A 1 87 ? 13.749 -1.579 -36.124 1.00 88.31 87 ARG A CA 1
ATOM 695 C C . ARG A 1 87 ? 13.758 -0.196 -36.785 1.00 88.31 87 ARG A C 1
ATOM 697 O O . ARG A 1 87 ? 14.515 0.014 -37.728 1.00 88.31 87 ARG A O 1
ATOM 704 N N . THR A 1 88 ? 12.970 0.746 -36.267 1.00 90.19 88 THR A N 1
ATOM 705 C CA . THR A 1 88 ? 12.927 2.131 -36.758 1.00 90.19 88 THR A CA 1
ATOM 706 C C . THR A 1 88 ? 14.280 2.815 -36.599 1.00 90.19 88 THR A C 1
ATOM 708 O O . THR A 1 88 ? 14.723 3.502 -37.514 1.00 90.19 88 THR A O 1
ATOM 711 N N . LEU A 1 89 ? 14.973 2.583 -35.481 1.00 89.69 89 LEU A N 1
ATOM 712 C CA . LEU A 1 89 ? 16.306 3.135 -35.243 1.00 89.69 89 LEU A CA 1
ATOM 713 C C . LEU A 1 89 ? 17.338 2.591 -36.249 1.00 89.69 89 LEU A C 1
ATOM 715 O O . LEU A 1 89 ? 18.112 3.361 -36.820 1.00 89.69 89 LEU A O 1
ATOM 719 N N . TYR A 1 90 ? 17.308 1.285 -36.539 1.00 89.06 90 TYR A N 1
ATOM 720 C CA . TYR A 1 90 ? 18.154 0.680 -37.578 1.00 89.06 90 TYR A CA 1
ATOM 721 C C . TYR A 1 90 ? 17.836 1.219 -38.981 1.00 89.06 90 TYR A C 1
ATOM 723 O O . TYR A 1 90 ? 18.754 1.515 -39.752 1.00 89.06 90 TYR A O 1
ATOM 731 N N . ASP A 1 91 ? 16.556 1.402 -39.308 1.00 90.31 91 ASP A N 1
ATOM 732 C CA . ASP A 1 91 ? 16.132 1.983 -40.584 1.00 90.31 91 ASP A CA 1
ATOM 733 C C . ASP A 1 91 ? 16.562 3.454 -40.705 1.00 90.31 91 ASP A C 1
ATOM 735 O O . ASP A 1 91 ? 17.015 3.884 -41.767 1.00 90.31 91 ASP A O 1
ATOM 739 N N . HIS A 1 92 ? 16.484 4.227 -39.620 1.00 91.62 92 HIS A N 1
ATOM 740 C CA . HIS A 1 92 ? 16.935 5.619 -39.559 1.00 91.62 92 HIS A CA 1
ATOM 741 C C . HIS A 1 92 ? 18.449 5.744 -39.707 1.00 91.62 92 HIS A C 1
ATOM 743 O O . HIS A 1 92 ? 18.916 6.614 -40.443 1.00 91.62 92 HIS A O 1
ATOM 749 N N . LYS A 1 93 ? 19.221 4.829 -39.110 1.00 89.69 93 LYS A N 1
ATOM 750 C CA . LYS A 1 93 ? 20.658 4.732 -39.379 1.00 89.69 93 LYS A CA 1
ATOM 751 C C . LYS A 1 93 ? 20.926 4.452 -40.857 1.00 89.69 93 LYS A C 1
ATOM 753 O O . LYS A 1 93 ? 21.751 5.126 -41.464 1.00 89.69 93 LYS A O 1
ATOM 758 N N . LYS A 1 94 ? 20.227 3.483 -41.460 1.00 87.94 94 LYS A N 1
ATOM 759 C CA . LYS A 1 94 ? 20.404 3.142 -42.884 1.00 87.94 94 LYS A CA 1
ATOM 760 C C . LYS A 1 94 ? 20.079 4.323 -43.807 1.00 87.94 94 LYS A C 1
ATOM 762 O O . LYS A 1 94 ? 20.708 4.471 -44.849 1.00 87.94 94 LYS A O 1
ATOM 767 N N . LYS A 1 95 ? 19.113 5.157 -43.415 1.00 88.06 95 LYS A N 1
ATOM 768 C CA . LYS A 1 95 ? 18.721 6.394 -44.110 1.00 88.06 95 LYS A CA 1
ATOM 769 C C . LYS A 1 95 ? 19.639 7.590 -43.819 1.00 88.06 95 LYS A C 1
ATOM 771 O O . LYS A 1 95 ? 19.461 8.631 -44.440 1.00 88.06 95 LYS A O 1
ATOM 776 N N . GLY A 1 96 ? 20.604 7.450 -42.908 1.00 86.88 96 GLY A N 1
ATOM 777 C CA . GLY A 1 96 ? 21.563 8.500 -42.559 1.00 86.88 96 GLY A CA 1
ATOM 778 C C . GLY A 1 96 ? 21.042 9.553 -41.576 1.00 86.88 96 GLY A C 1
ATOM 779 O O . GLY A 1 96 ? 21.673 10.592 -41.438 1.00 86.88 96 GLY A O 1
ATOM 780 N N . TYR A 1 97 ? 19.919 9.314 -40.890 1.00 86.50 97 TYR A N 1
ATOM 781 C CA . TYR A 1 97 ? 19.393 10.248 -39.878 1.00 86.50 97 TYR A CA 1
ATOM 782 C C . TYR A 1 97 ? 20.161 10.187 -38.559 1.00 86.50 97 TYR A C 1
ATOM 784 O O . TYR A 1 97 ? 20.222 11.178 -37.840 1.00 86.50 97 TYR A O 1
ATOM 792 N N . LEU A 1 98 ? 20.752 9.029 -38.259 1.00 87.00 98 LEU A N 1
ATOM 793 C CA . LEU A 1 98 ? 21.670 8.836 -37.145 1.00 87.00 98 LEU A CA 1
ATOM 794 C C . LEU A 1 98 ? 23.032 8.435 -37.712 1.00 87.00 98 LEU A C 1
ATOM 796 O O . LEU A 1 98 ? 23.210 7.314 -38.198 1.00 87.00 98 LEU A O 1
ATOM 800 N N . THR A 1 99 ? 23.986 9.358 -37.664 1.00 80.38 99 THR A N 1
ATOM 801 C CA . THR A 1 99 ? 25.354 9.153 -38.143 1.00 80.38 99 THR A CA 1
ATOM 802 C C . THR A 1 99 ? 26.270 8.907 -36.953 1.00 80.38 99 THR A C 1
ATOM 804 O O . THR A 1 99 ? 26.447 9.792 -36.129 1.00 80.38 99 THR A O 1
ATOM 807 N N . GLY A 1 100 ? 26.830 7.700 -36.859 1.00 76.75 100 GLY A N 1
ATOM 808 C CA . GLY A 1 100 ? 27.872 7.367 -35.887 1.00 76.75 100 GLY A CA 1
ATOM 809 C C . GLY A 1 100 ? 29.198 7.100 -36.588 1.00 76.75 100 GLY A C 1
ATOM 810 O O . GLY A 1 100 ? 29.219 6.527 -37.682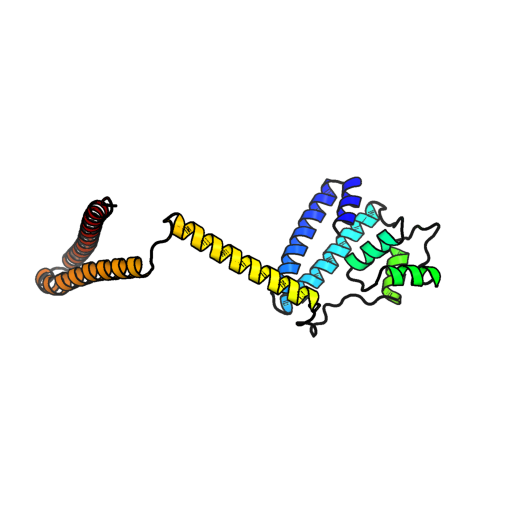 1.00 76.75 100 GLY A O 1
ATOM 811 N N . SER A 1 101 ? 30.307 7.478 -35.958 1.00 76.00 101 SER A N 1
ATOM 812 C CA . SER A 1 101 ? 31.654 7.206 -36.462 1.00 76.00 101 SER A CA 1
ATOM 813 C C . SER A 1 101 ? 32.101 5.807 -36.037 1.00 76.00 101 SER A C 1
ATOM 815 O O . SER A 1 101 ? 32.160 5.494 -34.850 1.00 76.00 101 SER A O 1
ATOM 817 N N . ASN A 1 102 ? 32.395 4.930 -37.003 1.00 75.56 102 ASN A N 1
ATOM 818 C CA . ASN A 1 102 ? 32.837 3.545 -36.763 1.00 75.56 102 ASN A CA 1
ATOM 819 C C . ASN A 1 102 ? 31.898 2.715 -35.865 1.00 75.56 102 ASN A C 1
ATOM 821 O O . ASN A 1 102 ? 32.342 1.851 -35.116 1.00 75.56 102 ASN A O 1
ATOM 825 N N . GLY A 1 103 ? 30.589 2.974 -35.939 1.00 72.38 103 GLY A N 1
ATOM 826 C CA . GLY A 1 103 ? 29.593 2.273 -35.123 1.00 72.38 103 GLY A CA 1
ATOM 827 C C . GLY A 1 103 ? 29.463 2.789 -33.690 1.00 72.38 103 GLY A C 1
ATOM 828 O O . GLY A 1 103 ? 28.591 2.290 -32.985 1.00 72.38 103 GLY A O 1
ATOM 829 N N . LYS A 1 104 ? 30.248 3.807 -33.314 1.00 83.69 104 LYS A N 1
ATOM 830 C CA . LYS A 1 104 ? 30.121 4.547 -32.059 1.00 83.69 104 LYS A CA 1
ATOM 831 C C . LYS A 1 104 ? 29.321 5.829 -32.268 1.00 83.69 104 LYS A C 1
ATOM 833 O O . LYS A 1 104 ? 29.417 6.445 -33.331 1.00 83.69 104 LYS A O 1
ATOM 838 N N . TYR A 1 105 ? 28.563 6.236 -31.259 1.00 87.44 105 TYR A N 1
ATOM 839 C CA . TYR A 1 105 ? 27.725 7.436 -31.301 1.00 87.44 105 TYR A CA 1
ATOM 840 C C . TYR A 1 105 ? 28.045 8.303 -30.097 1.00 87.44 105 TYR A C 1
ATOM 842 O O . TYR A 1 105 ? 28.111 7.797 -28.979 1.00 87.44 105 TYR A O 1
ATOM 850 N N . SER A 1 106 ? 28.254 9.594 -30.308 1.00 84.38 106 SER A N 1
ATOM 851 C CA . SER A 1 106 ? 28.326 10.536 -29.195 1.00 84.38 106 SER A CA 1
ATOM 852 C C . SER A 1 106 ? 26.928 10.861 -28.677 1.00 84.38 106 SER A C 1
ATOM 854 O O . SER A 1 106 ? 25.944 10.830 -29.422 1.00 84.38 106 SER A O 1
ATOM 856 N N . LEU A 1 107 ? 26.844 11.223 -27.401 1.00 82.12 107 LEU A N 1
ATOM 857 C CA . LEU A 1 107 ? 25.613 11.707 -26.789 1.00 82.12 107 LEU A CA 1
ATOM 858 C C . LEU A 1 107 ? 25.009 12.883 -27.560 1.00 82.12 107 LEU A C 1
ATOM 860 O O . LEU A 1 107 ? 23.818 12.874 -27.857 1.00 82.12 107 LEU A O 1
ATOM 864 N N . ALA A 1 108 ? 25.845 13.841 -27.963 1.00 79.62 108 ALA A N 1
ATOM 865 C CA . ALA A 1 108 ? 25.422 15.009 -28.727 1.00 79.62 108 ALA A CA 1
ATOM 866 C C . ALA A 1 108 ? 24.765 14.638 -30.069 1.00 79.62 108 ALA A C 1
ATOM 868 O O . ALA A 1 108 ? 23.729 15.199 -30.419 1.00 79.62 108 ALA A O 1
ATOM 869 N N . GLU A 1 109 ? 25.324 13.673 -30.806 1.00 84.38 109 GLU A N 1
ATOM 870 C CA . GLU A 1 109 ? 24.736 13.190 -32.066 1.00 84.38 109 GLU A CA 1
ATOM 871 C C . GLU A 1 109 ? 23.385 12.504 -31.837 1.00 84.38 109 GLU A C 1
ATOM 873 O O . GLU A 1 109 ? 22.454 12.675 -32.626 1.00 84.38 109 GLU A O 1
ATOM 878 N N . VAL A 1 110 ? 23.264 11.736 -30.753 1.00 87.81 110 VAL A N 1
ATOM 879 C CA . VAL A 1 110 ? 22.027 11.029 -30.407 1.00 87.81 110 VAL A CA 1
ATOM 880 C C . VAL A 1 110 ? 20.936 11.999 -29.957 1.00 87.81 110 VAL A C 1
ATOM 882 O O . VAL A 1 110 ? 19.792 11.846 -30.379 1.00 87.81 110 VAL A O 1
ATOM 885 N N . GLU A 1 111 ? 21.264 13.009 -29.150 1.00 84.00 111 GLU A N 1
ATOM 886 C CA . GLU A 1 111 ? 20.318 14.040 -28.706 1.00 84.00 111 GLU A CA 1
ATOM 887 C C . GLU A 1 111 ? 19.862 14.938 -29.868 1.00 84.00 111 GLU A C 1
ATOM 889 O O . GLU A 1 111 ? 18.668 15.232 -29.994 1.00 84.00 111 GLU A O 1
ATOM 894 N N . ASP A 1 112 ? 20.776 15.325 -30.765 1.00 85.12 112 ASP A N 1
ATOM 895 C CA . ASP A 1 112 ? 20.436 16.082 -31.977 1.00 85.12 112 ASP A CA 1
ATOM 896 C C . ASP A 1 112 ? 19.492 15.276 -32.881 1.00 85.12 112 ASP A C 1
ATOM 898 O O . ASP A 1 112 ? 18.451 15.779 -33.311 1.00 85.12 112 ASP A O 1
ATOM 902 N N . TYR A 1 113 ? 19.783 13.989 -33.085 1.00 90.62 113 TYR A N 1
ATOM 903 C CA . TYR A 1 113 ? 18.885 13.072 -33.784 1.00 90.62 113 TYR A CA 1
ATOM 904 C C . TYR A 1 113 ? 17.515 12.966 -33.092 1.00 90.62 113 TYR A C 1
ATOM 906 O O . TYR A 1 113 ? 16.476 13.106 -33.742 1.00 90.62 113 TYR A O 1
ATOM 914 N N . ALA A 1 114 ? 17.495 12.739 -31.778 1.00 88.38 114 ALA A N 1
ATOM 915 C CA . ALA A 1 114 ? 16.266 12.527 -31.025 1.00 88.38 114 ALA A CA 1
ATOM 916 C C . ALA A 1 114 ? 15.361 13.761 -31.062 1.00 88.38 114 ALA A C 1
ATOM 918 O O . ALA A 1 114 ? 14.165 13.639 -31.309 1.00 88.38 114 ALA A O 1
ATOM 919 N N . SER A 1 115 ? 15.936 14.952 -30.885 1.00 83.44 115 SER A N 1
ATOM 920 C CA . SER A 1 115 ? 15.191 16.215 -30.921 1.00 83.44 115 SER A CA 1
ATOM 921 C C . SER A 1 115 ? 14.585 16.528 -32.294 1.00 83.44 115 SER A C 1
ATOM 923 O O . SER A 1 115 ? 13.532 17.159 -32.363 1.00 83.44 115 SER A O 1
ATOM 925 N N . LYS A 1 116 ? 15.220 16.076 -33.383 1.00 87.00 116 LYS A N 1
ATOM 926 C CA . LYS A 1 116 ? 14.766 16.329 -34.759 1.00 87.00 116 LYS A CA 1
ATOM 927 C C . LYS A 1 116 ? 13.756 15.309 -35.270 1.00 87.00 116 LYS A C 1
ATOM 929 O O . LYS A 1 116 ? 12.885 15.671 -36.058 1.00 87.00 116 LYS A O 1
ATOM 934 N N . TYR A 1 117 ? 13.895 14.043 -34.879 1.00 87.31 117 TYR A N 1
ATOM 935 C CA . TYR A 1 117 ? 13.201 12.936 -35.548 1.00 87.31 117 TYR A CA 1
ATOM 936 C C . TYR A 1 117 ? 12.330 12.079 -34.633 1.00 87.31 117 TYR A C 1
ATOM 938 O O . TYR A 1 117 ? 11.584 11.241 -35.144 1.00 87.31 117 TYR A O 1
ATOM 946 N N . LEU A 1 118 ? 12.416 12.246 -33.311 1.00 87.25 118 LEU A N 1
ATOM 947 C CA . LEU A 1 118 ? 11.667 11.435 -32.359 1.00 87.25 118 LEU A CA 1
ATOM 948 C C . LEU A 1 118 ? 10.708 12.280 -31.533 1.00 87.25 118 LEU A C 1
ATOM 950 O O . LEU A 1 118 ? 11.014 13.384 -31.093 1.00 87.25 118 LEU A O 1
ATOM 954 N N . ASN A 1 119 ? 9.546 11.696 -31.264 1.00 80.06 119 ASN A N 1
ATOM 955 C CA . ASN A 1 119 ? 8.621 12.244 -30.291 1.00 80.06 119 ASN A CA 1
ATOM 956 C C . ASN A 1 119 ? 9.018 11.723 -28.915 1.00 80.06 119 ASN A C 1
ATOM 958 O O . ASN A 1 119 ? 9.173 10.514 -28.722 1.00 80.06 119 ASN A O 1
ATOM 962 N N . LYS A 1 120 ? 9.164 12.632 -27.956 1.00 77.56 120 LYS A N 1
ATOM 963 C CA . LYS A 1 120 ? 9.241 12.248 -26.551 1.00 77.56 120 LYS A CA 1
ATOM 964 C C . LYS A 1 120 ? 7.863 11.734 -26.127 1.00 77.56 120 LYS A C 1
ATOM 966 O O . LYS A 1 120 ? 6.854 12.307 -26.534 1.00 77.56 120 LYS A O 1
ATOM 971 N N . GLU A 1 121 ? 7.808 10.660 -25.352 1.00 64.12 121 GLU A N 1
ATOM 972 C CA . GLU A 1 121 ? 6.648 10.283 -24.553 1.00 64.12 121 GLU A CA 1
ATOM 973 C C . GLU A 1 121 ? 6.383 11.417 -23.565 1.00 64.12 121 GLU A C 1
ATOM 975 O O . GLU A 1 121 ? 6.814 11.425 -22.414 1.00 64.12 121 GLU A O 1
ATOM 980 N N . THR A 1 122 ? 5.679 12.438 -24.035 1.00 53.22 122 THR A N 1
ATOM 981 C CA . THR A 1 122 ? 4.858 13.235 -23.150 1.00 53.22 122 THR A CA 1
ATOM 982 C C . THR A 1 122 ? 3.800 12.290 -22.614 1.00 53.22 122 THR A C 1
ATOM 984 O O . THR A 1 122 ? 3.052 11.685 -23.383 1.00 53.22 122 THR A O 1
ATOM 987 N N . ILE A 1 123 ? 3.749 12.145 -21.289 1.00 50.00 123 ILE A N 1
ATOM 988 C CA . ILE A 1 123 ? 2.548 11.654 -20.615 1.00 50.00 123 ILE A CA 1
ATOM 989 C C . ILE A 1 123 ? 1.472 12.676 -20.985 1.00 50.00 123 ILE A C 1
ATOM 991 O O . ILE A 1 123 ? 1.384 13.745 -20.379 1.00 50.00 123 ILE A O 1
ATOM 995 N N . ASN A 1 124 ? 0.767 12.420 -22.085 1.00 41.69 124 ASN A N 1
ATOM 996 C CA . ASN A 1 124 ? -0.326 13.257 -22.524 1.00 41.69 124 ASN A CA 1
ATOM 997 C C . ASN A 1 124 ? -1.392 13.134 -21.446 1.00 41.69 124 ASN A C 1
ATOM 999 O O . ASN A 1 124 ? -1.823 12.038 -21.097 1.00 41.69 124 ASN A O 1
ATOM 1003 N N . THR A 1 125 ? -1.801 14.279 -20.916 1.00 44.09 125 THR A N 1
ATOM 1004 C CA . THR A 1 125 ? -2.838 14.414 -19.891 1.00 44.09 125 THR A CA 1
ATOM 1005 C C . THR A 1 125 ? -4.193 13.828 -20.304 1.00 44.09 125 THR A C 1
ATOM 1007 O O . THR A 1 125 ? -5.053 13.678 -19.444 1.00 44.09 125 THR A O 1
ATOM 1010 N N . ASP A 1 126 ? -4.362 13.453 -21.576 1.00 41.53 126 ASP A N 1
ATOM 1011 C CA . ASP A 1 126 ? -5.595 12.888 -22.132 1.00 41.53 126 ASP A CA 1
ATOM 1012 C C . ASP A 1 126 ? -5.603 11.346 -22.207 1.00 41.53 126 ASP A C 1
ATOM 1014 O O . ASP A 1 126 ? -6.662 10.759 -22.407 1.00 41.53 126 ASP A O 1
ATOM 1018 N N . ASP A 1 127 ? -4.470 10.668 -21.975 1.00 43.44 127 ASP A N 1
ATOM 1019 C CA . ASP A 1 127 ? -4.361 9.198 -22.014 1.00 43.44 127 ASP A CA 1
ATOM 1020 C C . ASP A 1 127 ? -4.385 8.575 -20.606 1.00 43.44 127 ASP A C 1
ATOM 1022 O O . ASP A 1 127 ? -3.648 7.636 -20.298 1.00 43.44 127 ASP A O 1
ATOM 1026 N N . PHE A 1 128 ? -5.298 9.031 -19.743 1.00 43.00 128 PHE A N 1
ATOM 1027 C CA . PHE A 1 128 ? -5.597 8.338 -18.475 1.00 43.00 128 PHE A CA 1
ATOM 1028 C C . PHE A 1 128 ? -6.177 6.919 -18.681 1.00 43.00 128 PHE A C 1
ATOM 1030 O O . PHE A 1 128 ? -6.431 6.203 -17.717 1.00 43.00 128 PHE A O 1
ATOM 1037 N N . ASP A 1 129 ? -6.346 6.493 -19.939 1.00 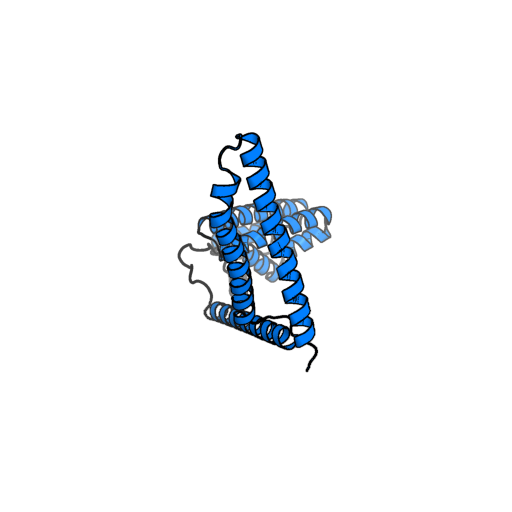44.34 129 ASP A N 1
ATOM 1038 C CA . ASP A 1 129 ? -6.757 5.149 -20.346 1.00 44.34 129 ASP A CA 1
ATOM 1039 C C . ASP A 1 129 ? -5.655 4.373 -21.118 1.00 44.34 129 ASP A C 1
ATOM 1041 O O . ASP A 1 129 ? -5.902 3.286 -21.650 1.00 44.34 129 ASP A O 1
ATOM 1045 N N . GLY A 1 130 ? -4.425 4.910 -21.156 1.00 42.38 130 GLY A N 1
ATOM 1046 C CA . GLY A 1 130 ? -3.272 4.474 -21.961 1.00 42.38 130 GLY A CA 1
ATOM 1047 C C . GLY A 1 130 ? -2.520 3.224 -21.489 1.00 42.38 130 GLY A C 1
ATOM 1048 O O . GLY A 1 130 ? -1.328 3.082 -21.753 1.00 42.38 130 GLY A O 1
ATOM 1049 N N . LEU A 1 131 ? -3.185 2.295 -20.809 1.00 43.69 131 LEU A N 1
ATOM 1050 C CA . LEU A 1 131 ? -2.671 0.930 -20.699 1.00 43.69 131 LEU A CA 1
ATOM 1051 C C . LEU A 1 131 ? -3.004 0.210 -22.010 1.00 43.69 131 LEU A C 1
ATOM 1053 O O . LEU A 1 131 ? -4.161 0.220 -22.443 1.00 43.69 131 LEU A O 1
ATOM 1057 N N . SER A 1 132 ? -2.025 -0.453 -22.637 1.00 53.25 132 SER A N 1
ATOM 1058 C CA . SER A 1 132 ? -2.336 -1.422 -23.696 1.00 53.25 132 SER A CA 1
ATOM 1059 C C . SER A 1 132 ? -3.419 -2.377 -23.179 1.00 53.25 132 SER A C 1
ATOM 1061 O O . SER A 1 132 ? -3.439 -2.697 -21.991 1.00 53.25 132 SER A O 1
ATOM 1063 N N . LEU A 1 133 ? -4.315 -2.883 -24.034 1.00 51.06 133 LEU A N 1
ATOM 1064 C CA . LEU A 1 133 ? -5.272 -3.932 -23.632 1.00 51.06 133 LEU A CA 1
ATOM 1065 C C . LEU A 1 133 ? -4.568 -5.108 -22.927 1.00 51.06 133 LEU A C 1
ATOM 1067 O O . LEU A 1 133 ? -5.140 -5.733 -22.037 1.00 51.06 133 LEU A O 1
ATOM 1071 N N . VAL A 1 134 ? -3.309 -5.366 -23.295 1.00 53.78 134 VAL A N 1
ATOM 1072 C CA . VAL A 1 134 ? -2.424 -6.338 -22.645 1.00 53.78 134 VAL A CA 1
ATOM 1073 C C . VAL A 1 134 ? -2.061 -5.915 -21.220 1.00 53.78 134 VAL A C 1
ATOM 1075 O O . VAL A 1 134 ? -2.123 -6.742 -20.317 1.00 53.78 134 VAL A O 1
ATOM 1078 N N . ASP A 1 135 ? -1.758 -4.642 -20.984 1.00 53.84 135 ASP A N 1
ATOM 1079 C CA . ASP A 1 135 ? -1.392 -4.130 -19.661 1.00 53.84 135 ASP A CA 1
ATOM 1080 C C . ASP A 1 135 ? -2.609 -4.032 -18.733 1.00 53.84 135 ASP A C 1
ATOM 1082 O O . ASP A 1 135 ? -2.515 -4.416 -17.569 1.00 53.84 135 ASP A O 1
ATOM 1086 N N . LYS A 1 136 ? -3.782 -3.634 -19.253 1.00 54.25 136 LYS A N 1
ATOM 1087 C CA . LYS A 1 136 ? -5.053 -3.693 -18.501 1.00 54.25 136 LYS A CA 1
ATOM 1088 C C . LYS A 1 136 ? -5.378 -5.125 -18.087 1.00 54.25 136 LYS A C 1
ATOM 1090 O O . LYS A 1 136 ? -5.771 -5.370 -16.950 1.00 54.25 136 LYS A O 1
ATOM 1095 N N . LYS A 1 137 ? -5.179 -6.083 -18.998 1.00 65.06 137 LYS A N 1
ATOM 1096 C CA . LYS A 1 137 ? -5.390 -7.506 -18.721 1.00 65.06 137 LYS A CA 1
ATOM 1097 C C . LYS A 1 137 ? -4.386 -8.039 -17.698 1.00 65.06 137 LYS A C 1
ATOM 1099 O O . LYS A 1 137 ? -4.792 -8.738 -16.778 1.00 65.06 137 LYS A O 1
ATOM 1104 N N . ASN A 1 138 ? -3.108 -7.688 -17.822 1.00 62.72 138 ASN A N 1
ATOM 1105 C CA . ASN A 1 138 ? -2.073 -8.101 -16.876 1.00 62.72 138 ASN A CA 1
ATOM 1106 C C . ASN A 1 138 ? -2.335 -7.538 -15.474 1.00 62.72 138 ASN A C 1
ATOM 1108 O O . ASN A 1 138 ? -2.201 -8.268 -14.497 1.00 62.72 138 ASN A O 1
ATOM 1112 N N . LEU A 1 139 ? -2.758 -6.276 -15.366 1.00 66.50 139 LEU A N 1
ATOM 1113 C CA . LEU A 1 139 ? -3.137 -5.670 -14.089 1.00 66.50 139 LEU A CA 1
ATOM 1114 C C . LEU A 1 139 ? -4.353 -6.362 -13.472 1.00 66.50 139 LEU A C 1
ATOM 1116 O O . LEU A 1 139 ? -4.297 -6.737 -12.305 1.00 66.50 139 LEU A O 1
ATOM 1120 N N . ALA A 1 140 ? -5.399 -6.625 -14.260 1.00 69.75 140 ALA A N 1
ATOM 1121 C CA . ALA A 1 140 ? -6.566 -7.369 -13.790 1.00 69.75 140 ALA A CA 1
ATOM 1122 C C . ALA A 1 140 ? -6.208 -8.806 -13.363 1.00 69.75 140 ALA A C 1
ATOM 1124 O O . ALA A 1 140 ? -6.728 -9.314 -12.373 1.00 69.75 140 ALA A O 1
ATOM 1125 N N . GLU A 1 141 ? -5.293 -9.475 -14.072 1.00 73.50 141 GLU A N 1
ATOM 1126 C CA . GLU A 1 141 ? -4.796 -10.801 -13.688 1.00 73.50 141 GLU A CA 1
ATOM 1127 C C . GLU A 1 141 ? -3.970 -10.764 -12.395 1.00 73.50 141 GLU A C 1
ATOM 1129 O O . GLU A 1 141 ? -4.083 -11.681 -11.579 1.00 73.50 141 GLU A O 1
ATOM 1134 N N . ILE A 1 142 ? -3.154 -9.727 -12.191 1.00 77.81 142 ILE A N 1
ATOM 1135 C CA . ILE A 1 142 ? -2.399 -9.515 -10.950 1.00 77.81 142 ILE A CA 1
ATOM 1136 C C . ILE A 1 142 ? -3.359 -9.259 -9.788 1.00 77.81 142 ILE A C 1
ATOM 1138 O O . ILE A 1 142 ? -3.241 -9.907 -8.752 1.00 77.81 142 ILE A O 1
ATOM 1142 N N . GLU A 1 143 ? -4.343 -8.380 -9.967 1.00 76.62 143 GLU A N 1
ATOM 1143 C CA . GLU A 1 143 ? -5.352 -8.076 -8.951 1.00 76.62 143 GLU A CA 1
ATOM 1144 C C . GLU A 1 143 ? -6.145 -9.330 -8.566 1.00 76.62 143 GLU A C 1
ATOM 1146 O O . GLU A 1 143 ? -6.293 -9.654 -7.388 1.00 76.62 143 GLU A O 1
ATOM 1151 N N . LEU A 1 144 ? -6.562 -10.118 -9.556 1.00 84.19 144 LEU A N 1
ATOM 1152 C CA . LEU A 1 144 ? -7.286 -11.361 -9.326 1.00 84.19 144 LEU A CA 1
ATOM 1153 C C . LEU A 1 144 ? -6.414 -12.414 -8.620 1.00 84.19 144 LEU A C 1
ATOM 1155 O O . LEU A 1 144 ? -6.913 -13.150 -7.765 1.00 84.19 144 LEU A O 1
ATOM 1159 N N . LYS A 1 145 ? -5.112 -12.485 -8.929 1.00 84.31 145 LYS A N 1
ATOM 1160 C CA . LYS A 1 145 ? -4.155 -13.329 -8.192 1.00 84.31 145 LYS A CA 1
ATOM 1161 C C . LYS A 1 145 ? -3.980 -12.862 -6.750 1.00 84.31 145 LYS A C 1
ATOM 1163 O O . LYS A 1 145 ? -3.976 -13.712 -5.865 1.00 84.31 145 LYS A O 1
ATOM 1168 N N . ASN A 1 146 ? -3.894 -11.556 -6.511 1.00 81.81 146 ASN A N 1
ATOM 1169 C CA . ASN A 1 146 ? -3.771 -10.991 -5.168 1.00 81.81 146 ASN A CA 1
ATOM 1170 C C . ASN A 1 146 ? -5.015 -11.293 -4.327 1.00 81.81 146 ASN A C 1
ATOM 1172 O O . ASN A 1 146 ? -4.885 -11.825 -3.231 1.00 81.81 146 ASN A O 1
ATOM 1176 N N . LEU A 1 147 ? -6.216 -11.081 -4.874 1.00 85.50 147 LEU A N 1
ATOM 1177 C CA . LEU A 1 147 ? -7.476 -11.413 -4.198 1.00 85.50 147 LEU A CA 1
ATOM 1178 C C . LEU A 1 147 ? -7.605 -12.913 -3.901 1.00 85.50 147 LEU A C 1
ATOM 1180 O O . LEU A 1 147 ? -8.143 -13.307 -2.868 1.00 85.50 147 LEU A O 1
ATOM 1184 N N . ARG A 1 148 ? -7.116 -13.778 -4.799 1.00 87.69 148 ARG A N 1
ATOM 1185 C CA . ARG A 1 148 ? -7.058 -15.226 -4.545 1.00 87.69 148 ARG A CA 1
ATOM 1186 C C . ARG A 1 148 ? -6.066 -15.569 -3.441 1.00 87.69 148 ARG A C 1
ATOM 1188 O O . ARG A 1 148 ? -6.404 -16.374 -2.584 1.00 87.69 148 ARG A O 1
ATOM 1195 N N . ALA A 1 149 ? -4.880 -14.965 -3.459 1.00 85.69 149 ALA A N 1
ATOM 1196 C CA . ALA A 1 149 ? -3.870 -15.168 -2.428 1.00 85.69 149 ALA A CA 1
ATOM 1197 C C . ALA A 1 149 ? -4.376 -14.708 -1.054 1.00 85.69 149 ALA A C 1
ATOM 1199 O O . ALA A 1 149 ? -4.186 -15.414 -0.071 1.00 85.69 149 ALA A O 1
ATOM 1200 N N . GLU A 1 150 ? -5.081 -13.578 -0.993 1.00 87.44 150 GLU A N 1
ATOM 1201 C CA . GLU A 1 150 ? -5.705 -13.076 0.232 1.00 87.44 150 GLU A CA 1
ATOM 1202 C C . GLU A 1 150 ? -6.794 -14.025 0.748 1.00 87.44 150 GLU A C 1
ATOM 1204 O O . GLU A 1 150 ? -6.797 -14.378 1.924 1.00 87.44 150 GLU A O 1
ATOM 1209 N N . ARG A 1 151 ? -7.679 -14.515 -0.130 1.00 89.00 151 ARG A N 1
ATOM 1210 C CA . ARG A 1 151 ? -8.693 -15.515 0.247 1.00 89.00 151 ARG A CA 1
ATOM 1211 C C . ARG A 1 151 ? -8.079 -16.813 0.760 1.00 89.00 151 ARG A C 1
ATOM 1213 O O . ARG A 1 151 ? -8.555 -17.348 1.754 1.00 89.00 151 ARG A O 1
ATOM 1220 N N . GLU A 1 152 ? -7.040 -17.307 0.093 1.00 89.62 152 GLU A N 1
ATOM 1221 C CA . GLU A 1 152 ? -6.323 -18.509 0.521 1.00 89.62 152 GLU A CA 1
ATOM 1222 C C . GLU A 1 152 ? -5.662 -18.284 1.883 1.00 89.62 152 GLU A C 1
ATOM 1224 O O . GLU A 1 152 ? -5.747 -19.132 2.766 1.00 89.62 152 GLU A O 1
ATOM 1229 N N . GLN A 1 153 ? -5.066 -17.109 2.092 1.00 86.69 153 GLN A N 1
ATOM 1230 C CA . GLN A 1 153 ? -4.460 -16.749 3.366 1.00 86.69 153 GLN A CA 1
ATOM 1231 C C . GLN A 1 153 ? -5.498 -16.702 4.496 1.00 86.69 153 GLN A C 1
ATOM 1233 O O . GLN A 1 153 ? -5.252 -17.262 5.562 1.00 86.69 153 GLN A O 1
ATOM 1238 N N . ILE A 1 154 ? -6.676 -16.118 4.251 1.00 88.75 154 ILE A N 1
ATOM 1239 C CA . ILE A 1 154 ? -7.795 -16.111 5.204 1.00 88.75 154 ILE A CA 1
ATOM 1240 C C . ILE A 1 154 ? -8.252 -17.541 5.518 1.00 88.75 154 ILE A C 1
ATOM 1242 O O . ILE A 1 154 ? -8.406 -17.876 6.688 1.00 88.75 154 ILE A O 1
ATOM 1246 N N . ALA A 1 155 ? -8.409 -18.401 4.507 1.00 87.12 155 ALA A N 1
ATOM 1247 C CA . ALA A 1 155 ? -8.801 -19.798 4.706 1.00 87.12 155 ALA A CA 1
ATOM 1248 C C . ALA A 1 155 ? -7.747 -20.590 5.503 1.00 87.12 155 ALA A C 1
ATOM 1250 O O . ALA A 1 155 ? -8.086 -21.395 6.371 1.00 87.12 155 ALA A O 1
ATOM 1251 N N . ILE A 1 156 ? -6.459 -20.334 5.255 1.00 88.44 156 ILE A N 1
ATOM 1252 C CA . ILE A 1 156 ? -5.354 -20.905 6.033 1.00 88.44 156 ILE A CA 1
ATOM 1253 C C . ILE A 1 156 ? -5.414 -20.426 7.487 1.00 88.44 156 ILE A C 1
ATOM 1255 O O . ILE A 1 156 ? -5.213 -21.226 8.401 1.00 88.44 156 ILE A O 1
ATOM 1259 N N . ASP A 1 157 ? -5.654 -19.138 7.723 1.00 85.94 157 ASP A N 1
ATOM 1260 C CA . ASP A 1 157 ? -5.722 -18.584 9.075 1.00 85.94 157 ASP A CA 1
ATOM 1261 C C . ASP A 1 157 ? -6.983 -19.045 9.830 1.00 85.94 157 ASP A C 1
ATOM 1263 O O . ASP A 1 157 ? -6.903 -19.300 11.034 1.00 85.94 157 ASP A O 1
ATOM 1267 N N . GLU A 1 158 ? -8.101 -19.267 9.134 1.00 85.81 158 GLU A N 1
ATOM 1268 C CA . GLU A 1 158 ? -9.296 -19.937 9.663 1.00 85.81 158 GLU A CA 1
ATOM 1269 C C . GLU A 1 158 ? -8.992 -21.393 10.050 1.00 85.81 158 GLU A C 1
ATOM 1271 O O . GLU A 1 158 ? -9.229 -21.788 11.190 1.00 85.81 158 GLU A O 1
ATOM 1276 N N . ALA A 1 159 ? -8.373 -22.174 9.157 1.00 83.38 159 ALA A N 1
ATOM 1277 C CA . ALA A 1 159 ? -8.003 -23.569 9.420 1.00 83.38 159 ALA A CA 1
ATOM 1278 C C . ALA A 1 159 ? -6.978 -23.717 10.558 1.00 83.38 159 ALA A C 1
ATOM 1280 O O . ALA A 1 159 ? -6.953 -24.725 11.262 1.00 83.38 159 ALA A O 1
ATOM 1281 N N . ARG A 1 160 ? -6.127 -22.704 10.758 1.00 87.56 160 ARG A N 1
ATOM 1282 C CA . ARG A 1 160 ? -5.185 -22.617 11.884 1.00 87.56 160 ARG A CA 1
ATOM 1283 C C . ARG A 1 160 ? -5.836 -22.132 13.182 1.00 87.56 160 ARG A C 1
ATOM 1285 O O . ARG A 1 160 ? -5.122 -21.992 14.173 1.00 87.56 160 ARG A O 1
ATOM 1292 N N . GLY A 1 161 ? -7.136 -21.834 13.179 1.00 85.88 161 GLY A N 1
ATOM 1293 C CA . GLY A 1 161 ? -7.868 -21.341 14.347 1.00 85.88 161 GLY A CA 1
ATOM 1294 C C . GLY A 1 161 ? -7.430 -19.950 14.808 1.00 85.88 161 GLY A C 1
ATOM 1295 O O . GLY A 1 161 ? -7.596 -19.608 15.974 1.00 85.88 161 GLY A O 1
ATOM 1296 N N . ARG A 1 162 ? -6.824 -19.145 13.924 1.00 85.00 162 ARG A N 1
ATOM 1297 C CA . ARG A 1 162 ? -6.358 -17.786 14.254 1.00 85.00 162 ARG A CA 1
ATOM 1298 C C . ARG A 1 162 ? -7.453 -16.737 14.123 1.00 85.00 162 ARG A C 1
ATOM 1300 O O . ARG A 1 162 ? -7.309 -15.641 14.658 1.00 85.00 162 ARG A O 1
ATOM 1307 N N . LEU A 1 163 ? -8.510 -17.054 13.381 1.00 87.25 163 LEU A N 1
ATOM 1308 C CA . LEU A 1 163 ? -9.650 -16.173 13.177 1.00 87.25 163 LEU A CA 1
ATOM 1309 C C . LEU A 1 163 ? -10.784 -16.571 14.118 1.00 87.25 163 LEU A C 1
ATOM 1311 O O . LEU A 1 163 ? -11.103 -17.748 14.270 1.00 87.25 163 LEU A O 1
ATOM 1315 N N . ILE A 1 164 ? -11.401 -15.568 14.735 1.00 86.00 164 ILE A N 1
ATOM 1316 C CA . ILE A 1 164 ? -12.615 -15.718 15.535 1.00 86.00 164 ILE A CA 1
ATOM 1317 C C . ILE A 1 164 ? -13.808 -15.218 14.726 1.00 86.00 164 ILE A C 1
ATOM 1319 O O . ILE A 1 164 ? -13.713 -14.209 14.023 1.00 86.00 164 ILE A O 1
ATOM 1323 N N . SER A 1 165 ? -14.936 -15.923 14.818 1.00 87.38 165 SER A N 1
ATOM 1324 C CA . SER A 1 165 ? -16.161 -15.491 14.146 1.00 87.38 165 SER A CA 1
ATOM 1325 C C . SER A 1 165 ? -16.608 -14.133 14.679 1.00 87.38 165 SER A C 1
ATOM 1327 O O . SER A 1 165 ? -16.606 -13.888 15.890 1.00 87.38 165 SER A O 1
ATOM 1329 N N . ARG A 1 166 ? -17.051 -13.266 13.768 1.00 87.62 166 ARG A N 1
ATOM 1330 C CA . ARG A 1 166 ? -17.595 -11.954 14.117 1.00 87.62 166 ARG A CA 1
ATOM 1331 C C . ARG A 1 166 ? -18.789 -12.063 15.065 1.00 87.62 166 ARG A C 1
ATOM 1333 O O . ARG A 1 166 ? -18.863 -11.286 16.005 1.00 87.62 166 ARG A O 1
ATOM 1340 N N . ASP A 1 167 ? -19.639 -13.075 14.902 1.00 85.44 167 ASP A N 1
ATOM 1341 C CA . ASP A 1 167 ? -20.795 -13.292 15.781 1.00 85.44 167 ASP A CA 1
ATOM 1342 C C . ASP A 1 167 ? -20.378 -13.565 17.235 1.00 85.44 167 ASP A C 1
ATOM 1344 O O . ASP A 1 167 ? -21.084 -13.191 18.173 1.00 85.44 167 ASP A O 1
ATOM 1348 N N . ILE A 1 168 ? -19.227 -14.218 17.434 1.00 84.38 168 ILE A N 1
ATOM 1349 C CA . ILE A 1 168 ? -18.667 -14.475 18.767 1.00 84.38 168 ILE A CA 1
ATOM 1350 C C . ILE A 1 168 ? -18.166 -13.163 19.369 1.00 84.38 168 ILE A C 1
ATOM 1352 O O . ILE A 1 168 ? -18.481 -12.861 20.518 1.00 84.38 168 ILE A O 1
ATOM 1356 N N . VAL A 1 169 ? -17.441 -12.363 18.580 1.00 86.31 169 VAL A N 1
ATOM 1357 C CA . VAL A 1 169 ? -16.965 -11.038 19.001 1.00 86.31 169 VAL A CA 1
ATOM 1358 C C . VAL A 1 169 ? -18.135 -10.134 19.371 1.00 86.31 169 VAL A C 1
ATOM 1360 O O . VAL A 1 169 ? -18.124 -9.539 20.445 1.00 86.31 169 VAL A O 1
ATOM 1363 N N . ASP A 1 170 ? -19.160 -10.066 18.524 1.00 88.12 170 ASP A N 1
ATOM 1364 C CA . ASP A 1 170 ? -20.327 -9.209 18.723 1.00 88.12 170 ASP A CA 1
ATOM 1365 C C . ASP A 1 170 ? -21.113 -9.628 19.972 1.00 88.12 170 ASP A C 1
ATOM 1367 O O . ASP A 1 170 ? -21.519 -8.779 20.768 1.00 88.12 170 ASP A O 1
ATOM 1371 N N . ARG A 1 171 ? -21.272 -10.939 20.202 1.00 84.88 171 ARG A N 1
ATOM 1372 C CA . ARG A 1 171 ? -21.910 -11.466 21.415 1.00 84.88 171 ARG A CA 1
ATOM 1373 C C . ARG A 1 171 ? -21.122 -11.116 22.673 1.00 84.88 171 ARG A C 1
ATOM 1375 O O . ARG A 1 171 ? -21.720 -10.684 23.657 1.00 84.88 171 ARG A O 1
ATOM 1382 N N . GLU A 1 172 ? -19.802 -11.276 22.644 1.00 85.31 172 GLU A N 1
ATOM 1383 C CA . GLU A 1 172 ? -18.947 -10.902 23.772 1.00 85.31 172 GLU A CA 1
ATOM 1384 C C . GLU A 1 172 ? -18.987 -9.404 24.048 1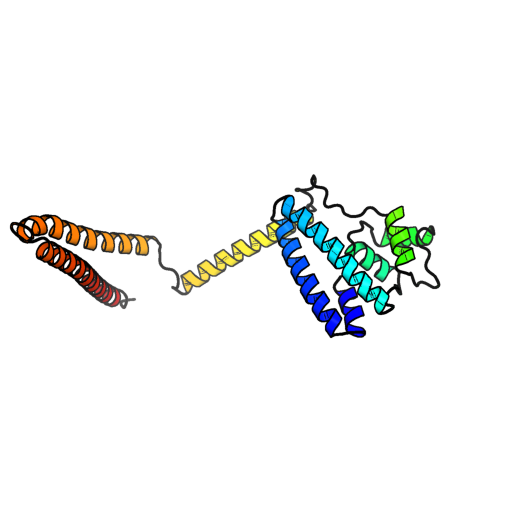.00 85.31 172 GLU A C 1
ATOM 1386 O O . GLU A 1 172 ? -19.096 -8.969 25.195 1.00 85.31 172 GLU A O 1
ATOM 1391 N N . PHE A 1 173 ? -18.963 -8.595 22.995 1.00 87.19 173 PHE A N 1
ATOM 1392 C CA . PHE A 1 173 ? -19.047 -7.152 23.126 1.00 87.19 173 PHE A CA 1
ATOM 1393 C C . PHE A 1 173 ? -20.393 -6.720 23.723 1.00 87.19 173 PHE A C 1
ATOM 1395 O O . PHE A 1 173 ? -20.422 -5.914 24.653 1.00 87.19 173 PHE A O 1
ATOM 1402 N N . ALA A 1 174 ? -21.500 -7.310 23.261 1.00 87.50 174 ALA A N 1
ATOM 1403 C CA . ALA A 1 174 ? -22.831 -7.064 23.809 1.00 87.50 174 ALA A CA 1
ATOM 1404 C C . ALA A 1 174 ? -22.931 -7.464 25.292 1.00 87.50 174 ALA A C 1
ATOM 1406 O O . ALA A 1 174 ? -23.434 -6.689 26.106 1.00 87.50 174 ALA A O 1
ATOM 1407 N N . SER A 1 175 ? -22.394 -8.632 25.658 1.00 84.94 175 SER A N 1
ATOM 1408 C CA . SER A 1 175 ? -22.345 -9.110 27.047 1.00 84.94 175 SER A CA 1
ATOM 1409 C C . SER A 1 175 ? -21.599 -8.128 27.960 1.00 84.94 175 SER A C 1
ATOM 1411 O O . SER A 1 175 ? -22.097 -7.735 29.017 1.00 84.94 175 SER A O 1
ATOM 1413 N N . ARG A 1 176 ? -20.436 -7.638 27.512 1.00 86.31 176 ARG A N 1
ATOM 1414 C CA . ARG A 1 176 ? -19.630 -6.651 28.251 1.00 86.31 176 ARG A CA 1
ATOM 1415 C C . ARG A 1 176 ? -20.354 -5.323 28.442 1.00 86.31 176 ARG A C 1
ATOM 1417 O O . ARG A 1 176 ? -20.279 -4.736 29.522 1.00 86.31 176 ARG A O 1
ATOM 1424 N N . ILE A 1 177 ? -21.065 -4.856 27.417 1.00 90.19 177 ILE A N 1
ATOM 1425 C CA . ILE A 1 177 ? -21.857 -3.624 27.495 1.00 90.19 177 ILE A CA 1
ATOM 1426 C C . ILE A 1 177 ? -22.988 -3.768 28.520 1.00 90.19 177 ILE A C 1
ATOM 1428 O O . ILE A 1 177 ? -23.203 -2.845 29.304 1.00 90.19 177 ILE A O 1
ATOM 1432 N N . GLU A 1 178 ? -23.675 -4.912 28.568 1.00 89.62 178 GLU A N 1
ATOM 1433 C CA . GLU A 1 178 ? -24.752 -5.143 29.543 1.00 89.62 178 GLU A CA 1
ATOM 1434 C C . GLU A 1 178 ? -24.246 -5.118 30.995 1.00 89.62 178 GLU A C 1
ATOM 1436 O O . GLU A 1 178 ? -24.910 -4.553 31.867 1.00 89.62 178 GLU A O 1
ATOM 1441 N N . VAL A 1 179 ? -23.036 -5.623 31.268 1.00 89.56 179 VAL A N 1
ATOM 1442 C CA . VAL A 1 179 ? -22.421 -5.518 32.606 1.00 89.56 179 VAL A CA 1
ATOM 1443 C C . VAL A 1 179 ? -22.221 -4.057 33.012 1.00 89.56 179 VAL A C 1
ATOM 1445 O O . VAL A 1 179 ? -22.602 -3.673 34.118 1.00 89.56 179 VAL A O 1
ATOM 1448 N N . ILE A 1 180 ? -21.648 -3.236 32.126 1.00 90.75 180 ILE A N 1
ATOM 1449 C CA . ILE A 1 180 ? -21.413 -1.809 32.397 1.00 90.75 180 ILE A CA 1
ATOM 1450 C C . ILE A 1 180 ? -22.741 -1.077 32.587 1.00 90.75 180 ILE A C 1
ATOM 1452 O O . ILE A 1 180 ? -22.890 -0.310 33.535 1.00 90.75 180 ILE A O 1
ATOM 1456 N N . LYS A 1 181 ? -23.716 -1.332 31.713 1.00 93.44 181 LYS A N 1
ATOM 1457 C CA . LYS A 1 181 ? -25.048 -0.728 31.779 1.00 93.44 181 LYS A CA 1
ATOM 1458 C C . LYS A 1 181 ? -25.723 -1.001 33.121 1.00 93.44 181 LYS A C 1
ATOM 1460 O O . LYS A 1 181 ? -26.202 -0.060 33.744 1.00 93.44 181 LYS A O 1
ATOM 1465 N N . ARG A 1 182 ? -25.698 -2.249 33.597 1.00 91.69 182 ARG A N 1
ATOM 1466 C CA . ARG A 1 182 ? -26.230 -2.619 34.916 1.00 91.69 182 ARG A CA 1
ATOM 1467 C C . ARG A 1 182 ? -25.527 -1.865 36.048 1.00 91.69 182 ARG A C 1
ATOM 1469 O O . ARG A 1 182 ? -26.198 -1.287 36.892 1.00 91.69 182 ARG A O 1
ATOM 1476 N N . LEU A 1 183 ? -24.192 -1.815 36.039 1.00 90.56 183 LEU A N 1
ATOM 1477 C CA . LEU A 1 183 ? -23.422 -1.097 37.066 1.00 90.56 183 LEU A CA 1
ATOM 1478 C C . LEU A 1 183 ? -23.724 0.411 37.073 1.00 90.56 183 LEU A C 1
ATOM 1480 O O . LEU A 1 183 ? -23.774 1.026 38.133 1.00 90.56 183 LEU A O 1
ATOM 1484 N N . LEU A 1 184 ? -23.943 1.015 35.902 1.00 91.56 184 LEU A N 1
ATOM 1485 C CA . LEU A 1 184 ? -24.344 2.420 35.797 1.00 91.56 184 LEU A CA 1
ATOM 1486 C C . LEU A 1 184 ? -25.765 2.658 36.324 1.00 91.56 184 LEU A C 1
ATOM 1488 O O . LEU A 1 184 ? -25.990 3.662 36.992 1.00 91.56 184 LEU A O 1
ATOM 14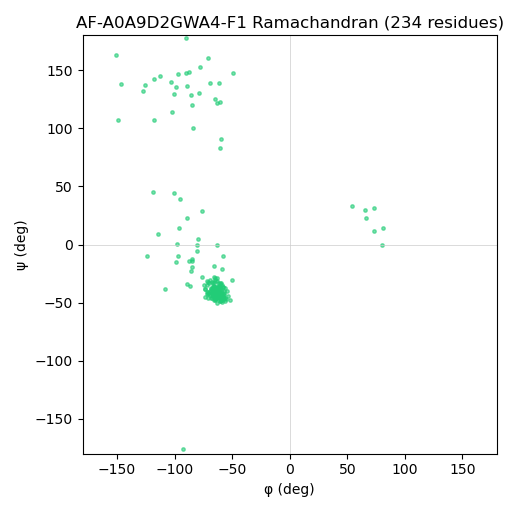92 N N . GLN A 1 185 ? -26.698 1.739 36.074 1.00 93.00 185 GLN A N 1
ATOM 1493 C CA . GLN A 1 185 ? -28.058 1.813 36.620 1.00 93.00 185 GLN A CA 1
ATOM 1494 C C . GLN A 1 185 ? -28.057 1.714 38.153 1.00 93.00 185 GLN A C 1
ATOM 1496 O O . GLN A 1 185 ? -28.697 2.518 38.823 1.00 93.00 185 GLN A O 1
ATOM 1501 N N . GLU A 1 186 ? -27.261 0.809 38.727 1.00 89.94 186 GLU A N 1
ATOM 1502 C CA . GLU A 1 186 ? -27.075 0.721 40.185 1.00 89.94 186 GLU A CA 1
ATOM 1503 C C . GLU A 1 186 ? -26.495 2.022 40.777 1.00 89.94 186 GLU A C 1
ATOM 1505 O O . GLU A 1 186 ? -26.838 2.421 41.895 1.00 89.94 186 GLU A O 1
ATOM 1510 N N . GLN A 1 187 ? -25.627 2.719 40.035 1.00 88.56 187 GLN A N 1
ATOM 1511 C CA . GLN A 1 187 ? -25.119 4.034 40.437 1.00 88.56 187 GLN A CA 1
ATOM 1512 C C . GLN A 1 187 ? -26.182 5.128 40.351 1.00 88.56 187 GLN A C 1
ATOM 1514 O O . GLN A 1 187 ? -26.261 5.961 41.252 1.00 88.56 187 GLN A O 1
ATOM 1519 N N . GLU A 1 188 ? -27.011 5.128 39.309 1.00 90.38 188 GLU A N 1
ATOM 1520 C CA . GLU A 1 188 ? -28.113 6.083 39.163 1.00 90.38 188 GLU A CA 1
ATOM 1521 C C . GLU A 1 188 ? -29.072 6.026 40.361 1.00 90.38 188 GLU A C 1
ATOM 1523 O O . GLU A 1 188 ? -29.483 7.066 40.877 1.00 90.38 188 GLU A O 1
ATOM 1528 N N . GLU A 1 189 ? -29.365 4.824 40.859 1.00 89.94 189 GLU A N 1
ATOM 1529 C CA . GLU A 1 189 ? -30.234 4.624 42.021 1.00 89.94 189 GLU A CA 1
ATOM 1530 C C . GLU A 1 189 ? -29.561 5.005 43.351 1.00 89.94 189 GLU A C 1
ATOM 1532 O O . GLU A 1 189 ? -30.204 5.562 44.245 1.00 89.94 189 GLU A O 1
ATOM 1537 N N . SER A 1 190 ? -28.264 4.719 43.505 1.00 88.81 190 SER A N 1
ATOM 1538 C CA . SER A 1 190 ? -27.561 4.855 44.790 1.00 88.81 190 SER A CA 1
ATOM 1539 C C . SER A 1 190 ? -26.940 6.238 45.023 1.00 88.81 190 SER A C 1
ATOM 1541 O O . SER A 1 190 ? -26.938 6.730 46.157 1.00 88.81 190 SER A O 1
ATOM 1543 N N . LEU A 1 191 ? -26.453 6.907 43.972 1.00 89.62 191 LEU A N 1
ATOM 1544 C CA . LEU A 1 191 ? -25.761 8.194 44.081 1.00 89.62 191 LEU A CA 1
ATOM 1545 C C . LEU A 1 191 ? -26.614 9.307 44.707 1.00 89.62 191 LEU A C 1
ATOM 1547 O O . LEU A 1 191 ? -26.110 9.963 45.618 1.00 89.62 191 LEU A O 1
ATOM 1551 N N . PRO A 1 192 ? -27.887 9.537 44.328 1.00 91.56 192 PRO A N 1
ATOM 1552 C CA . PRO A 1 192 ? -28.679 10.618 44.921 1.00 91.56 192 PRO A CA 1
ATOM 1553 C C . PRO A 1 192 ? -28.776 10.529 46.449 1.00 91.56 192 PRO A C 1
ATOM 1555 O O . PRO A 1 192 ? -28.712 11.548 47.137 1.00 91.56 192 PRO A O 1
ATOM 1558 N N . VAL A 1 193 ? -28.874 9.308 46.985 1.00 91.38 193 VAL A N 1
ATOM 1559 C CA . VAL A 1 193 ? -28.922 9.051 48.431 1.00 91.38 193 VAL A CA 1
ATOM 1560 C C . VAL A 1 193 ? -27.557 9.292 49.076 1.00 91.38 193 VAL A C 1
ATOM 1562 O O . VAL A 1 193 ? -27.478 9.910 50.136 1.00 91.38 193 VAL A O 1
ATOM 1565 N N . LEU A 1 194 ? -26.477 8.839 48.436 1.00 89.81 194 LEU A N 1
ATOM 1566 C CA . LEU A 1 194 ? -25.112 8.971 48.956 1.00 89.81 194 LEU A CA 1
ATOM 1567 C C . LEU A 1 194 ? -24.600 10.418 48.957 1.00 89.81 194 LEU A C 1
ATOM 1569 O O . LEU A 1 194 ? -23.793 10.781 49.814 1.00 89.81 194 LEU A O 1
ATOM 1573 N N . LEU A 1 195 ? -25.065 11.237 48.013 1.00 92.75 195 LEU A N 1
ATOM 1574 C CA . LEU A 1 195 ? -24.639 12.628 47.848 1.00 92.75 195 LEU A CA 1
ATOM 1575 C C . LEU A 1 195 ? -25.455 13.617 48.697 1.00 92.75 195 LEU A C 1
ATOM 1577 O O . LEU A 1 195 ? -25.040 14.765 48.876 1.00 92.75 195 LEU A O 1
ATOM 1581 N N . ALA A 1 196 ? -26.604 13.202 49.238 1.00 93.38 196 ALA A N 1
ATOM 1582 C CA . ALA A 1 196 ? -27.480 14.076 50.008 1.00 93.38 196 ALA A CA 1
ATOM 1583 C C . ALA A 1 196 ? -26.775 14.645 51.256 1.00 93.38 196 ALA A C 1
ATOM 1585 O O . ALA A 1 196 ? -26.298 13.911 52.122 1.00 93.38 196 ALA A O 1
ATOM 1586 N N . GLY A 1 197 ? -26.725 15.978 51.356 1.00 92.69 197 GLY A N 1
ATOM 1587 C CA . GLY A 1 197 ? -26.141 16.690 52.501 1.00 92.69 197 GLY A CA 1
ATOM 1588 C C . GLY A 1 197 ? -24.610 16.663 52.577 1.00 92.69 197 GLY A C 1
ATOM 1589 O O . GLY A 1 197 ? -24.057 17.039 53.608 1.00 92.69 197 GLY A O 1
ATOM 1590 N N . LYS A 1 198 ? -23.925 16.223 51.515 1.00 95.38 198 LYS A N 1
ATOM 1591 C CA . LYS A 1 198 ? -22.461 16.159 51.446 1.00 95.38 198 LYS A CA 1
ATOM 1592 C C . LYS A 1 198 ? -21.845 17.466 50.958 1.00 95.38 198 LYS A C 1
ATOM 1594 O O . LYS A 1 198 ? -22.436 18.191 50.160 1.00 95.38 198 LYS A O 1
ATOM 1599 N N . SER A 1 199 ? -20.639 17.761 51.438 1.00 96.44 199 SER A N 1
ATOM 1600 C CA . SER A 1 199 ? -19.825 18.862 50.921 1.00 96.44 199 SER A CA 1
ATOM 1601 C C . SER A 1 199 ? -19.290 18.549 49.522 1.00 96.44 199 SER A C 1
ATOM 1603 O O . SER A 1 199 ? -19.193 17.391 49.121 1.00 96.44 199 SER A O 1
ATOM 1605 N N . GLU A 1 200 ? -18.888 19.576 48.772 1.00 93.56 200 GLU A N 1
ATOM 1606 C CA . GLU A 1 200 ? -18.371 19.397 47.409 1.00 93.56 200 GLU A CA 1
ATOM 1607 C C . GLU A 1 200 ? -17.150 18.457 47.348 1.00 93.56 200 GLU A C 1
ATOM 1609 O O . GLU A 1 200 ? -17.033 17.660 46.418 1.00 93.56 200 GLU A O 1
ATOM 1614 N N . SER A 1 201 ? -16.266 18.503 48.354 1.00 94.62 201 SER A N 1
ATOM 1615 C CA . SER A 1 201 ? -15.116 17.591 48.439 1.00 94.62 201 SER A CA 1
ATOM 1616 C C . SER A 1 201 ? -15.562 16.140 48.615 1.00 94.62 201 SER A C 1
ATOM 1618 O O . SER A 1 201 ? -15.107 15.268 47.882 1.00 94.62 201 SER A O 1
ATOM 1620 N N . GLU A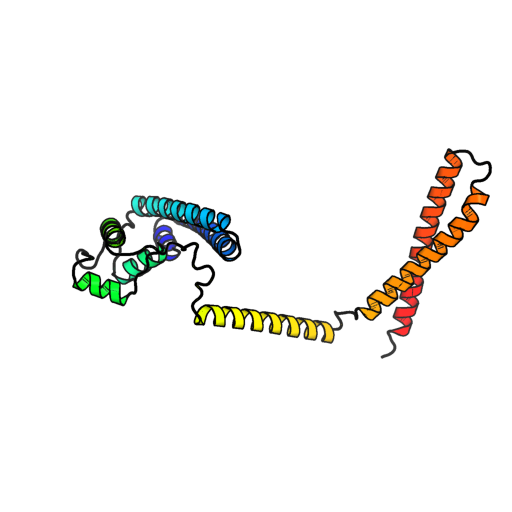 1 202 ? -16.499 15.886 49.532 1.00 93.81 202 GLU A N 1
ATOM 1621 C CA . GLU A 1 202 ? -17.034 14.539 49.765 1.00 93.81 202 GLU A CA 1
ATOM 1622 C C . GLU A 1 202 ? -17.777 14.005 48.536 1.00 93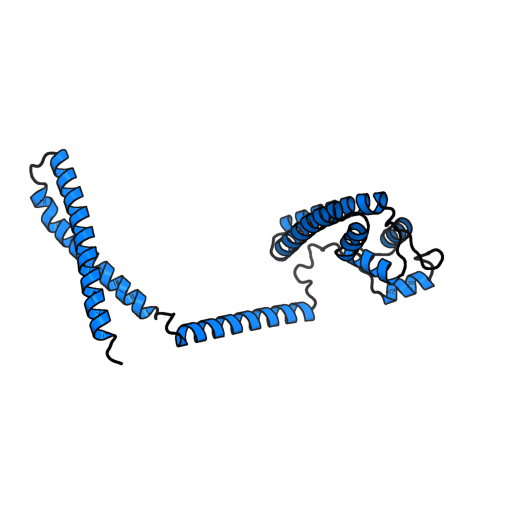.81 202 GLU A C 1
ATOM 1624 O O . GLU A 1 202 ? -17.655 12.830 48.207 1.00 93.81 202 GLU A O 1
ATOM 1629 N N . ILE A 1 203 ? -18.519 14.862 47.827 1.00 93.12 203 ILE A N 1
ATOM 1630 C CA . ILE A 1 203 ? -19.200 14.499 46.578 1.00 93.12 203 ILE A CA 1
ATOM 1631 C C . ILE A 1 203 ? -18.184 14.021 45.532 1.00 93.12 203 ILE A C 1
ATOM 1633 O O . ILE A 1 203 ? -18.392 12.981 44.905 1.00 93.12 203 ILE A O 1
ATOM 1637 N N . ARG A 1 204 ? -17.069 14.744 45.355 1.00 92.31 204 ARG A N 1
ATOM 1638 C CA . ARG A 1 204 ? -16.006 14.341 44.418 1.00 92.31 204 ARG A CA 1
ATOM 1639 C C . ARG A 1 204 ? -15.378 13.008 44.814 1.00 92.31 204 ARG A C 1
ATOM 1641 O O . ARG A 1 204 ? -15.188 12.163 43.941 1.00 92.31 204 ARG A O 1
ATOM 1648 N N . ASP A 1 205 ? -15.114 12.804 46.102 1.00 93.88 205 ASP A N 1
ATOM 1649 C CA . ASP A 1 205 ? -14.542 11.553 46.608 1.00 93.88 205 ASP A CA 1
ATOM 1650 C C . ASP A 1 205 ? -15.495 10.365 46.395 1.00 93.88 205 ASP A C 1
ATOM 1652 O O . ASP A 1 205 ? -15.066 9.295 45.956 1.00 93.88 205 ASP A O 1
ATOM 1656 N N . ILE A 1 206 ? -16.800 10.557 46.621 1.00 92.06 206 ILE A N 1
ATOM 1657 C CA . ILE A 1 206 ? -17.835 9.536 46.390 1.00 92.06 206 ILE A CA 1
ATOM 1658 C C . ILE A 1 206 ? -17.927 9.174 44.904 1.00 92.06 206 ILE A C 1
ATOM 1660 O O . ILE A 1 206 ? -17.947 7.990 44.561 1.00 92.06 206 ILE A O 1
ATOM 1664 N N . ILE A 1 207 ? -17.946 10.164 44.008 1.00 91.94 207 ILE A N 1
ATOM 1665 C CA . ILE A 1 207 ? -18.001 9.924 42.557 1.00 91.94 207 ILE A CA 1
ATOM 1666 C C . ILE A 1 207 ? -16.731 9.204 42.082 1.00 91.94 207 ILE A C 1
ATOM 1668 O O . ILE A 1 207 ? -16.819 8.228 41.336 1.00 91.94 207 ILE A O 1
ATOM 1672 N N . ALA A 1 208 ? -15.551 9.632 42.542 1.00 91.06 208 ALA A N 1
ATOM 1673 C CA . ALA A 1 208 ? -14.285 8.988 42.196 1.00 91.06 208 ALA A CA 1
ATOM 1674 C C . ALA A 1 208 ? -14.222 7.534 42.696 1.00 91.06 208 ALA A C 1
ATOM 1676 O O . ALA A 1 208 ? -13.793 6.639 41.962 1.00 91.06 208 ALA A O 1
ATOM 1677 N N . GLY A 1 209 ? -14.695 7.280 43.921 1.00 90.88 209 GLY A N 1
ATOM 1678 C CA . GLY A 1 209 ? -14.819 5.934 44.478 1.00 90.88 209 GLY A CA 1
ATOM 1679 C C . GLY A 1 209 ? -15.791 5.057 43.688 1.00 90.88 209 GLY A C 1
ATOM 1680 O O . GLY A 1 209 ? -15.485 3.900 43.406 1.00 90.88 209 GLY A O 1
ATOM 1681 N N . SER A 1 210 ? -16.917 5.625 43.258 1.00 89.00 210 SER A N 1
ATOM 1682 C CA . SER A 1 210 ? -17.938 4.935 42.460 1.00 89.00 210 SER A CA 1
ATOM 1683 C C . SER A 1 210 ? -17.421 4.547 41.076 1.00 89.00 210 SER A C 1
ATOM 1685 O O . SER A 1 210 ? -17.590 3.409 40.641 1.00 89.00 210 SER A O 1
ATOM 1687 N N . TYR A 1 211 ? -16.699 5.453 40.412 1.00 89.38 211 TYR A N 1
ATOM 1688 C CA . TYR A 1 211 ? -16.016 5.150 39.155 1.00 89.38 211 TYR A CA 1
ATOM 1689 C C . TYR A 1 211 ? -15.011 4.003 39.322 1.00 89.38 211 TYR A C 1
ATOM 1691 O O . TYR A 1 211 ? -15.014 3.046 38.545 1.00 89.38 211 TYR A O 1
ATOM 1699 N N . LYS A 1 212 ? -14.180 4.059 40.371 1.00 90.75 212 LYS A N 1
ATOM 1700 C CA . LYS A 1 212 ? -13.213 2.998 40.676 1.00 90.75 212 LYS A CA 1
ATOM 1701 C C . LYS A 1 212 ? -13.910 1.656 40.918 1.00 90.75 212 LYS A C 1
ATOM 1703 O O . LYS A 1 212 ? -13.475 0.645 40.373 1.00 90.75 212 LYS A O 1
ATOM 1708 N N . TYR A 1 213 ? -15.015 1.654 41.662 1.00 88.75 213 TYR A N 1
ATOM 1709 C CA . TYR A 1 213 ? -15.822 0.462 41.912 1.00 88.75 213 TYR A CA 1
ATOM 1710 C C . TYR A 1 213 ? -16.390 -0.149 40.624 1.00 88.75 213 TYR A C 1
ATOM 1712 O O . TYR A 1 213 ? -16.292 -1.364 40.443 1.00 88.75 213 TYR A O 1
ATOM 1720 N N . ILE A 1 214 ? -16.936 0.666 39.712 1.00 89.56 214 ILE A N 1
ATOM 1721 C CA . ILE A 1 214 ? -17.440 0.189 38.413 1.00 89.56 214 ILE A CA 1
ATOM 1722 C C . ILE A 1 214 ? -16.314 -0.490 37.628 1.00 89.56 214 ILE A C 1
ATOM 1724 O O . ILE A 1 214 ? -16.487 -1.607 37.144 1.00 89.56 214 ILE A O 1
ATOM 1728 N N . MET A 1 215 ? -15.146 0.151 37.541 1.00 88.00 215 MET A N 1
ATOM 1729 C CA . MET A 1 215 ? -14.006 -0.386 36.794 1.00 88.00 215 MET A CA 1
ATOM 1730 C C . MET A 1 215 ? -13.467 -1.687 37.403 1.00 88.00 215 MET A C 1
ATOM 1732 O O . MET A 1 215 ? -13.154 -2.630 36.671 1.00 88.00 215 MET A O 1
ATOM 1736 N N . GLU A 1 216 ? -13.386 -1.775 38.733 1.00 87.69 216 GLU A N 1
ATOM 1737 C CA . GLU A 1 216 ? -12.958 -2.990 39.435 1.00 87.69 216 GLU A CA 1
ATOM 1738 C C . GLU A 1 216 ? -13.977 -4.126 39.288 1.00 87.69 216 GLU A C 1
ATOM 1740 O O . GLU A 1 216 ? -13.591 -5.273 39.058 1.00 87.69 216 GLU A O 1
ATOM 1745 N N . SER A 1 217 ? -15.271 -3.819 39.377 1.00 85.50 217 SER A N 1
ATOM 1746 C CA . SER A 1 217 ? -16.350 -4.803 39.255 1.00 85.50 217 SER A CA 1
ATOM 1747 C C . SER A 1 217 ? -16.455 -5.340 37.831 1.00 85.50 217 SER A C 1
ATOM 1749 O O . SER A 1 217 ? -16.514 -6.553 37.641 1.00 85.50 217 SER A O 1
ATOM 1751 N N . TYR A 1 218 ? -16.368 -4.463 36.829 1.00 86.44 218 TYR A N 1
ATOM 1752 C CA . TYR A 1 218 ? -16.277 -4.855 35.424 1.00 86.44 218 TYR A CA 1
ATOM 1753 C C . TYR A 1 218 ? -15.062 -5.757 35.166 1.00 86.44 218 TYR A C 1
ATOM 1755 O O . TYR A 1 218 ? -15.196 -6.810 34.547 1.00 86.44 218 TYR A O 1
ATOM 1763 N N . SER A 1 219 ? -13.893 -5.400 35.709 1.00 83.19 219 SER A N 1
ATOM 1764 C CA . SER A 1 219 ? -12.682 -6.220 35.580 1.00 83.19 219 SER A CA 1
ATOM 1765 C C . SER A 1 219 ? -12.854 -7.603 36.218 1.00 83.19 219 SER A C 1
ATOM 1767 O O . SER A 1 219 ? -12.485 -8.603 35.615 1.00 83.19 219 SER A O 1
ATOM 1769 N N . ARG A 1 220 ? -13.446 -7.698 37.416 1.00 80.00 220 ARG A N 1
ATOM 1770 C CA . ARG A 1 220 ? -13.688 -8.991 38.086 1.00 80.00 220 ARG A CA 1
ATOM 1771 C C . ARG A 1 220 ? -14.675 -9.870 37.327 1.00 80.00 220 ARG A C 1
ATOM 1773 O O . ARG A 1 220 ? -14.455 -11.074 37.230 1.00 80.00 220 ARG A O 1
ATOM 1780 N N . GLU A 1 221 ? -15.753 -9.287 36.814 1.00 76.56 221 GLU A N 1
ATOM 1781 C CA . GLU A 1 221 ? -16.737 -10.022 36.020 1.00 76.56 221 GLU A CA 1
ATOM 1782 C C . GLU A 1 221 ? -16.124 -10.524 34.706 1.00 76.56 221 GLU A C 1
ATOM 1784 O O . GLU A 1 221 ? -16.353 -11.680 34.362 1.00 76.56 221 GLU A O 1
ATOM 1789 N N . LEU A 1 222 ? -15.246 -9.741 34.058 1.00 68.50 222 LEU A N 1
ATOM 1790 C CA . LEU A 1 222 ? -14.472 -10.186 32.889 1.00 68.50 222 LEU A CA 1
ATOM 1791 C C . LEU A 1 222 ? -13.662 -11.462 33.170 1.00 68.50 222 LEU A C 1
ATOM 1793 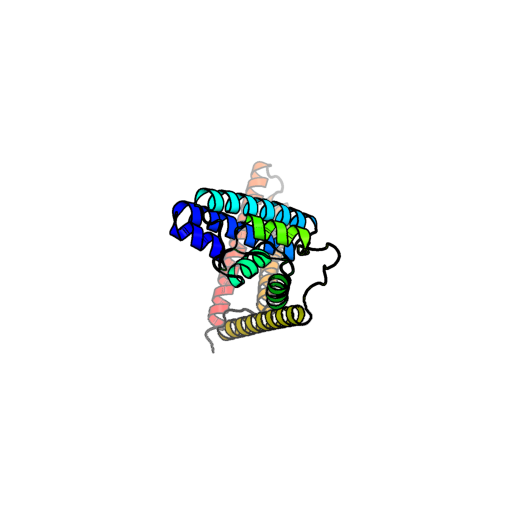O O . LEU A 1 222 ? -13.717 -12.403 32.375 1.00 68.50 222 LEU A O 1
ATOM 1797 N N . PHE A 1 223 ? -12.952 -11.519 34.303 1.00 65.25 223 PHE A N 1
ATOM 1798 C CA . PHE A 1 223 ? -12.143 -12.689 34.665 1.00 65.25 223 PHE A CA 1
ATOM 1799 C C . PHE A 1 223 ? -12.996 -13.930 34.961 1.00 65.25 223 PHE A C 1
ATOM 1801 O O . PHE A 1 223 ? -12.637 -15.026 34.539 1.00 65.25 223 PHE A O 1
ATOM 1808 N N . LYS A 1 224 ? -14.163 -13.771 35.602 1.00 67.19 224 LYS A N 1
ATOM 1809 C CA . LYS A 1 224 ? -15.091 -14.895 35.827 1.00 67.19 224 LYS A CA 1
ATOM 1810 C C . LYS A 1 224 ? -15.658 -15.451 34.521 1.00 67.19 224 LYS A C 1
ATOM 1812 O O . LYS A 1 224 ? -15.788 -16.663 34.382 1.00 67.19 224 LYS A O 1
ATOM 1817 N N . THR A 1 225 ? -16.000 -14.590 33.560 1.00 58.25 225 THR A N 1
ATOM 1818 C CA . THR A 1 225 ? -16.477 -15.043 32.242 1.00 58.25 225 THR A CA 1
ATOM 1819 C C . THR A 1 225 ? -15.403 -15.784 31.444 1.00 58.25 225 THR A C 1
ATOM 1821 O O . THR A 1 225 ? -15.747 -16.724 30.732 1.00 58.25 225 THR A O 1
ATOM 1824 N N . GLN A 1 226 ? -14.120 -15.433 31.600 1.00 57.25 226 GLN A N 1
ATOM 1825 C CA . GLN A 1 226 ? -13.005 -16.155 30.969 1.00 57.25 226 GLN A CA 1
ATOM 1826 C C . GLN A 1 226 ? -12.813 -17.566 31.543 1.00 57.25 226 GLN A C 1
ATOM 1828 O O . GLN A 1 226 ? -12.736 -18.520 30.776 1.00 57.25 226 GLN A O 1
ATOM 1833 N N . GLU A 1 227 ? -12.837 -17.732 32.870 1.00 55.62 227 GLU A N 1
ATOM 1834 C CA . GLU A 1 227 ? -12.677 -19.055 33.503 1.00 55.62 227 GLU A CA 1
ATOM 1835 C C . GLU A 1 227 ? -13.784 -20.048 33.103 1.00 55.62 227 GLU A C 1
ATOM 1837 O O . GLU A 1 227 ? -13.529 -21.239 32.919 1.00 55.62 227 GLU A O 1
ATOM 1842 N N . VAL A 1 228 ? -15.020 -19.566 32.924 1.00 56.16 228 VAL A N 1
ATOM 1843 C CA . VAL A 1 228 ? -16.152 -20.400 32.486 1.00 56.16 228 VAL A CA 1
ATOM 1844 C C . VAL A 1 228 ? -16.024 -20.799 31.009 1.00 56.16 228 VAL A C 1
ATOM 1846 O O . VAL A 1 228 ? -16.393 -21.917 30.647 1.00 56.16 228 VAL A O 1
ATOM 1849 N N . GLN A 1 229 ? -15.482 -19.924 30.156 1.00 52.75 229 GLN A N 1
ATOM 1850 C CA . GLN A 1 229 ? -15.242 -20.230 28.741 1.00 52.75 229 GLN A CA 1
ATOM 1851 C C . GLN A 1 229 ? -14.086 -21.216 28.547 1.00 52.75 229 GLN A C 1
ATOM 1853 O O . GLN A 1 229 ? -14.232 -22.162 27.773 1.00 52.75 229 GLN A O 1
ATOM 1858 N N . ASP A 1 230 ? -12.998 -21.076 29.305 1.00 54.62 230 ASP A N 1
ATOM 1859 C CA . ASP A 1 230 ? -11.864 -22.010 29.269 1.00 54.62 230 ASP A CA 1
ATOM 1860 C C . ASP A 1 230 ? -12.251 -23.407 29.796 1.00 54.62 230 ASP A C 1
ATOM 1862 O O . ASP A 1 230 ? -11.782 -24.432 29.292 1.00 54.62 230 ASP A O 1
ATOM 1866 N N . ALA A 1 231 ? -13.167 -23.473 30.769 1.00 52.94 231 ALA A N 1
ATOM 1867 C CA . ALA A 1 231 ? -13.718 -24.732 31.272 1.00 52.94 231 ALA A CA 1
ATOM 1868 C C . ALA A 1 231 ? -14.678 -25.417 30.277 1.00 52.94 231 ALA A C 1
ATOM 1870 O O . ALA A 1 231 ? -14.752 -26.645 30.248 1.00 52.94 231 ALA A O 1
ATOM 1871 N N . ALA A 1 232 ? -15.398 -24.648 29.453 1.00 52.84 232 ALA A N 1
ATOM 1872 C CA . ALA A 1 232 ? -16.307 -25.174 28.431 1.00 52.84 232 ALA A CA 1
ATOM 1873 C C . ALA A 1 232 ? -15.610 -25.499 27.091 1.00 52.84 232 ALA A C 1
ATOM 1875 O O . ALA A 1 232 ? -16.122 -26.310 26.322 1.00 52.84 232 ALA A O 1
ATOM 1876 N N . GLY A 1 233 ? -14.453 -24.887 26.809 1.00 45.12 233 GLY A N 1
ATOM 1877 C CA . GLY A 1 233 ? -13.700 -25.041 25.557 1.00 45.12 233 GLY A CA 1
ATOM 1878 C C . GLY A 1 233 ? -12.746 -26.241 25.487 1.00 45.12 233 GLY A C 1
ATOM 1879 O O . GLY A 1 233 ? -12.334 -26.611 24.394 1.00 45.12 233 GLY A O 1
ATOM 1880 N N . ASN A 1 234 ? -12.428 -26.894 26.611 1.00 40.41 234 ASN A N 1
ATOM 1881 C CA . ASN A 1 234 ? -11.530 -28.066 26.668 1.00 40.41 234 ASN A CA 1
ATOM 1882 C C . ASN A 1 234 ? -12.252 -29.422 26.499 1.00 40.41 234 ASN A C 1
ATOM 1884 O O . ASN A 1 234 ? -11.767 -30.459 26.952 1.00 40.41 234 ASN A O 1
ATOM 1888 N N . GLY A 1 235 ? -13.431 -29.412 25.877 1.00 44.56 235 GLY A N 1
ATOM 1889 C CA . GLY A 1 235 ? -14.276 -30.586 25.669 1.00 44.56 235 GLY A CA 1
ATOM 1890 C C . GLY A 1 235 ? -14.528 -30.915 24.200 1.00 44.56 235 GLY A C 1
ATOM 1891 O O . GLY A 1 235 ? -15.681 -31.165 23.862 1.00 44.56 235 GLY A O 1
ATOM 1892 N N . ILE A 1 236 ? -13.500 -30.889 23.341 1.00 34.66 236 ILE A N 1
ATOM 1893 C CA . ILE A 1 236 ? -13.484 -31.548 22.017 1.00 34.66 236 ILE A CA 1
ATOM 1894 C C . ILE A 1 236 ? -12.095 -32.138 21.778 1.00 34.66 236 ILE A C 1
ATOM 1896 O O . ILE A 1 236 ? -11.110 -31.381 21.924 1.00 34.66 236 ILE A O 1
#

Radius of gyration: 34.9 Å; Cα contacts (8 Å, |Δi|>4): 126; chains: 1; bounding box: 65×51×97 Å

Foldseek 3Di:
DLVLLVVLCVVPVVVSVVLVVLVVVLVVLVVCLLVHDPVSVVVSVVSLVVSVVVSVVSCVVRVVQKDQALVSLVVVCVSQQWDDDSVRSVVCVVVVLQDDDPRMHGNVSSVVSCVPPIDGPDVPPPPNVPDDPVRVVVVVVVVVVVVVVVVVVVVVCVVVVVDDDPVVVVVVVVVLVVLLVVLVVVCVVVLVVLPPPDDPVSNVVVVVVSVVVSVVSSVVVVVVVVVVVVVVVVPD